Protein AF-S9UIR2-F1 (afdb_monomer)

Secondary structure (DSSP, 8-state):
-----TT-TT--SSB----S-HHHHHHHTTTSS-S----SS--SHHHHHHHHHHHHHHHHHHTT-TT-PPEEEEEEHHHHTGGGTTPPPPPPPTT---GGGTEEEEEEE-HHHHHHHSS--SHHHHHS----TT-----TT---SS---HHHHHHHTT-EEEEEB-STT--HHHHHHHHHHHHTTTS-EEEEE--HHHHHHHHHHHHHTTS-PPS-----S----TT-TTEEEEETTTTTT-HHHHHHHHHHHHHHHHHHTT--

Organism: NCBI:txid28005

Structure (mmCIF, N/CA/C/O backbone):
data_AF-S9UIR2-F1
#
_entry.id   AF-S9UIR2-F1
#
loop_
_atom_site.group_PDB
_atom_site.id
_atom_site.type_symbol
_atom_site.label_atom_id
_atom_site.label_alt_id
_atom_site.label_comp_id
_atom_site.label_asym_id
_atom_site.label_entity_id
_atom_site.label_seq_id
_atom_site.pdbx_PDB_ins_code
_atom_site.Cartn_x
_atom_site.Cartn_y
_atom_site.Cartn_z
_atom_site.occupancy
_atom_site.B_iso_or_equiv
_atom_site.auth_seq_id
_atom_site.auth_comp_id
_atom_site.auth_asym_id
_atom_site.auth_atom_id
_atom_site.pdbx_PDB_model_num
ATOM 1 N N . MET A 1 1 ? -6.620 -12.751 -16.486 1.00 65.06 1 MET A N 1
ATOM 2 C CA . MET A 1 1 ? -5.635 -11.655 -16.322 1.00 65.06 1 MET A CA 1
ATOM 3 C C . MET A 1 1 ? -4.310 -12.121 -16.911 1.00 65.06 1 MET A C 1
ATOM 5 O O . MET A 1 1 ? -4.017 -13.299 -16.768 1.00 65.06 1 MET A O 1
ATOM 9 N N . ARG A 1 2 ? -3.545 -11.268 -17.609 1.00 85.44 2 ARG A N 1
ATOM 10 C CA . ARG A 1 2 ? -2.237 -11.649 -18.179 1.00 85.44 2 ARG A CA 1
ATOM 11 C C . ARG A 1 2 ? -1.160 -10.680 -17.697 1.00 85.44 2 ARG A C 1
ATOM 13 O O . ARG A 1 2 ? -1.215 -9.499 -18.040 1.00 85.44 2 ARG A O 1
ATOM 20 N N . PHE A 1 3 ? -0.221 -11.202 -16.912 1.00 88.62 3 PHE A N 1
ATOM 21 C CA . PHE A 1 3 ? 0.985 -10.494 -16.485 1.00 88.62 3 PHE A CA 1
ATOM 22 C C . PHE A 1 3 ? 1.984 -10.403 -17.638 1.00 88.62 3 PHE A C 1
ATOM 24 O O . PHE A 1 3 ? 2.027 -11.305 -18.482 1.00 88.62 3 PHE A O 1
ATOM 31 N N . HIS A 1 4 ? 2.777 -9.330 -17.662 1.00 85.44 4 HIS A N 1
ATOM 32 C CA . HIS A 1 4 ? 3.888 -9.230 -18.605 1.00 85.44 4 HIS A CA 1
ATOM 33 C C . HIS A 1 4 ? 4.940 -10.306 -18.307 1.00 85.44 4 HIS A C 1
ATOM 35 O O . HIS A 1 4 ? 5.146 -10.677 -17.150 1.00 85.44 4 HIS A O 1
ATOM 41 N N . GLN A 1 5 ? 5.583 -10.795 -19.358 1.00 83.31 5 GLN A N 1
ATOM 42 C CA . GLN A 1 5 ? 6.643 -11.798 -19.332 1.00 83.31 5 GLN A CA 1
ATOM 43 C C . GLN A 1 5 ? 7.993 -11.165 -19.690 1.00 83.31 5 GLN A C 1
ATOM 45 O O . GLN A 1 5 ? 8.012 -10.116 -20.341 1.00 83.31 5 GLN A O 1
ATOM 50 N N . PRO A 1 6 ? 9.126 -11.783 -19.310 1.00 81.12 6 PRO A N 1
ATOM 51 C CA . PRO A 1 6 ? 10.435 -11.334 -19.766 1.00 81.12 6 PRO A CA 1
ATOM 52 C C . PRO A 1 6 ? 10.476 -11.202 -21.296 1.00 81.12 6 PRO A C 1
ATOM 54 O O . PRO A 1 6 ? 10.173 -12.155 -22.015 1.00 81.12 6 PRO A O 1
ATOM 57 N N . GLY A 1 7 ? 10.841 -10.015 -21.786 1.00 74.38 7 GLY A N 1
ATOM 58 C CA . GLY A 1 7 ? 10.839 -9.676 -23.215 1.00 74.38 7 GLY A CA 1
ATOM 59 C C . GLY A 1 7 ? 9.634 -8.851 -23.681 1.00 74.38 7 GLY A C 1
ATOM 60 O O . GLY A 1 7 ? 9.695 -8.285 -24.771 1.00 74.38 7 GLY A O 1
ATOM 61 N N . ASP A 1 8 ? 8.580 -8.718 -22.869 1.00 75.69 8 ASP A N 1
ATOM 62 C CA . ASP A 1 8 ? 7.503 -7.765 -23.152 1.00 75.69 8 ASP A CA 1
ATOM 63 C C . ASP A 1 8 ? 8.019 -6.316 -22.990 1.00 75.69 8 ASP A C 1
ATOM 65 O O . ASP A 1 8 ? 8.722 -6.038 -22.017 1.00 75.69 8 ASP A O 1
ATOM 69 N N . PRO A 1 9 ? 7.629 -5.355 -23.855 1.00 75.69 9 PRO A N 1
ATOM 70 C CA . PRO A 1 9 ? 8.097 -3.962 -23.768 1.00 75.69 9 PRO A CA 1
ATOM 71 C C . PRO A 1 9 ? 7.782 -3.250 -22.445 1.00 75.69 9 PRO A C 1
ATOM 73 O O . PRO A 1 9 ? 8.470 -2.313 -22.070 1.00 75.69 9 PRO A O 1
ATOM 76 N N . ALA A 1 10 ? 6.734 -3.692 -21.746 1.00 76.81 10 ALA A N 1
ATOM 77 C CA . ALA A 1 10 ? 6.298 -3.151 -20.458 1.00 76.81 10 ALA A CA 1
ATOM 78 C C . ALA A 1 10 ? 6.669 -4.065 -19.271 1.00 76.81 10 ALA A C 1
ATOM 80 O O . ALA A 1 10 ? 6.066 -3.972 -18.191 1.00 76.81 10 ALA A O 1
ATOM 81 N N . PHE A 1 11 ? 7.581 -5.020 -19.484 1.00 80.50 11 PHE A N 1
ATOM 82 C CA . PHE A 1 11 ? 8.158 -5.823 -18.415 1.00 80.50 11 PHE A CA 1
ATOM 83 C C . PHE A 1 11 ? 9.114 -4.960 -17.598 1.00 80.50 11 PHE A C 1
ATOM 85 O O . PHE A 1 11 ? 10.110 -4.484 -18.122 1.00 80.50 11 PHE A O 1
ATOM 92 N N . SER A 1 12 ? 8.841 -4.835 -16.304 1.00 80.00 12 SER A N 1
ATOM 93 C CA . SER A 1 12 ? 9.687 -4.095 -15.375 1.00 80.00 12 SER A CA 1
ATOM 94 C C . SER A 1 12 ? 9.848 -4.909 -14.107 1.00 80.00 12 SER A C 1
ATOM 96 O O . SER A 1 12 ? 8.874 -5.493 -13.645 1.00 80.00 12 SER A O 1
ATOM 98 N N . VAL A 1 13 ? 11.047 -4.973 -13.537 1.00 81.44 13 VAL A N 1
ATOM 99 C CA . VAL A 1 13 ? 11.309 -5.710 -12.282 1.00 81.44 13 VAL A CA 1
ATOM 100 C C . VAL A 1 13 ? 11.015 -4.875 -11.032 1.00 81.44 13 VAL A C 1
ATOM 102 O O . VAL A 1 13 ? 11.092 -5.376 -9.914 1.00 81.44 13 VAL A O 1
ATOM 105 N N . VAL A 1 14 ? 10.628 -3.613 -11.225 1.00 80.12 14 VAL A N 1
ATOM 106 C CA . VAL A 1 14 ? 10.167 -2.685 -10.191 1.00 80.12 14 VAL A CA 1
ATOM 107 C C . VAL A 1 14 ? 8.919 -1.944 -10.676 1.00 80.12 14 VAL A C 1
ATOM 109 O O . VAL A 1 14 ? 8.657 -1.847 -11.873 1.00 80.12 14 VAL A O 1
ATOM 112 N N . ALA A 1 15 ? 8.131 -1.411 -9.750 1.00 81.44 15 ALA A N 1
ATOM 113 C CA . ALA A 1 15 ? 7.043 -0.503 -10.064 1.00 81.44 15 ALA A CA 1
ATOM 114 C C . ALA A 1 15 ? 7.588 0.912 -10.263 1.00 81.44 15 ALA A C 1
ATOM 116 O O . ALA A 1 15 ? 8.373 1.428 -9.464 1.00 81.44 15 ALA A O 1
ATOM 117 N N . GLY A 1 16 ? 7.103 1.561 -11.312 1.00 75.81 16 GLY A N 1
ATOM 118 C CA . GLY A 1 16 ? 7.405 2.943 -11.622 1.00 75.81 16 GLY A CA 1
ATOM 119 C C . GLY A 1 16 ? 6.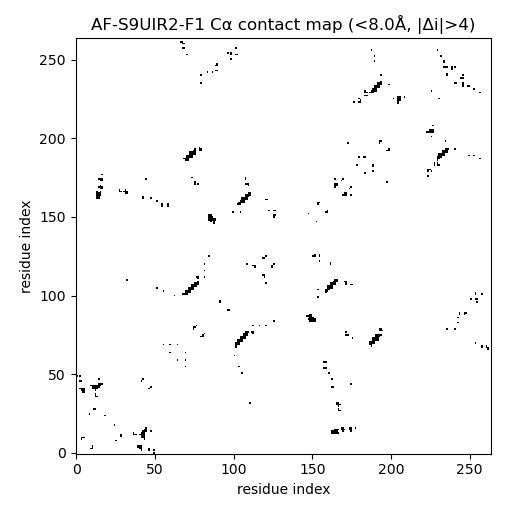176 3.672 -12.143 1.00 75.81 16 GLY A C 1
ATOM 120 O O . GLY A 1 16 ? 5.227 3.041 -12.617 1.00 75.81 16 GLY A O 1
ATOM 121 N N . ALA A 1 17 ? 6.186 5.001 -12.041 1.00 60.41 17 ALA A N 1
ATOM 122 C CA . ALA A 1 17 ? 5.190 5.824 -12.713 1.00 60.41 17 ALA A CA 1
ATOM 123 C C . ALA A 1 17 ? 5.348 5.683 -14.232 1.00 60.41 17 ALA A C 1
ATOM 125 O O . ALA A 1 17 ? 6.473 5.619 -14.736 1.00 60.41 17 ALA A O 1
ATOM 126 N N . VAL A 1 18 ? 4.219 5.621 -14.941 1.00 58.16 18 VAL A N 1
ATOM 127 C CA . VAL A 1 18 ? 4.199 5.617 -16.406 1.00 58.16 18 VAL A CA 1
ATOM 128 C C . VAL A 1 18 ? 4.730 6.971 -16.866 1.00 58.16 18 VAL A C 1
ATOM 130 O O . VAL A 1 18 ? 4.118 8.001 -16.596 1.00 58.16 18 VAL A O 1
ATOM 133 N N . VAL A 1 19 ? 5.900 6.979 -17.501 1.00 52.06 19 VAL A N 1
ATOM 134 C CA . VAL A 1 19 ? 6.427 8.162 -18.183 1.00 52.06 19 VAL A CA 1
ATOM 135 C C . VAL A 1 19 ? 6.134 7.970 -19.665 1.00 52.06 19 VAL A C 1
ATOM 137 O O . VAL A 1 19 ? 6.570 6.974 -20.243 1.00 52.06 19 VAL A O 1
ATOM 140 N N . ASP A 1 20 ? 5.417 8.914 -20.275 1.00 47.31 20 ASP A N 1
ATOM 141 C CA . ASP A 1 20 ? 4.958 8.870 -21.678 1.00 47.31 20 ASP A CA 1
ATOM 142 C C . ASP A 1 20 ? 6.093 8.855 -22.732 1.00 47.31 20 ASP A C 1
ATOM 144 O O . ASP A 1 20 ? 5.831 8.907 -23.930 1.00 47.31 20 ASP A O 1
ATOM 148 N N . ASN A 1 21 ? 7.362 8.764 -22.320 1.00 48.75 21 ASN A N 1
ATOM 149 C CA . ASN A 1 21 ? 8.513 8.705 -23.219 1.00 48.75 21 ASN A CA 1
ATOM 150 C C . ASN A 1 21 ? 9.061 7.275 -23.331 1.00 48.75 21 ASN A C 1
ATOM 152 O O . ASN A 1 21 ? 9.905 6.845 -22.541 1.00 48.75 21 ASN A O 1
ATOM 156 N N . GLU A 1 22 ? 8.623 6.563 -24.371 1.00 49.31 22 GLU A N 1
ATOM 157 C CA . GLU A 1 22 ? 9.033 5.188 -24.694 1.00 49.31 22 GLU A CA 1
ATOM 158 C C . GLU A 1 22 ? 10.563 5.009 -24.825 1.00 49.31 22 GLU A C 1
ATOM 160 O O . GLU A 1 22 ? 11.097 3.970 -24.439 1.00 49.31 22 GLU A O 1
ATOM 165 N N . GLU A 1 23 ? 11.300 6.030 -25.284 1.00 43.16 23 GLU A N 1
ATOM 166 C CA . GLU A 1 23 ? 12.758 5.953 -25.492 1.00 43.16 23 GLU A CA 1
ATOM 167 C C . GLU A 1 23 ? 13.591 6.047 -24.198 1.00 43.16 23 GLU A C 1
ATOM 169 O O . GLU A 1 23 ? 14.687 5.488 -24.126 1.00 43.16 23 GLU A O 1
ATOM 174 N N . GLN A 1 24 ? 13.080 6.698 -23.145 1.00 45.88 24 GLN A N 1
ATOM 175 C CA . GLN A 1 24 ? 13.748 6.754 -21.833 1.00 45.88 24 GLN A CA 1
ATOM 176 C C . GLN A 1 24 ? 13.429 5.531 -20.959 1.00 45.88 24 GLN A C 1
ATOM 178 O O . GLN A 1 24 ? 14.246 5.148 -20.116 1.00 45.88 24 GLN A O 1
ATOM 183 N N . ASN A 1 25 ? 12.293 4.871 -21.211 1.00 45.44 25 ASN A N 1
ATOM 184 C CA . ASN A 1 25 ? 11.861 3.670 -20.494 1.00 45.44 25 ASN A CA 1
ATOM 185 C C . ASN A 1 25 ? 12.798 2.470 -20.752 1.00 45.44 25 ASN A C 1
ATOM 187 O O . ASN A 1 25 ? 13.178 1.771 -19.815 1.00 45.44 25 ASN A O 1
ATOM 191 N N . ALA A 1 26 ? 13.277 2.280 -21.988 1.00 41.00 26 ALA A N 1
ATOM 192 C CA . ALA A 1 26 ? 14.065 1.098 -22.366 1.00 41.00 26 ALA A CA 1
ATOM 193 C C . ALA A 1 26 ? 15.511 1.068 -21.816 1.00 41.00 26 ALA A C 1
ATOM 195 O O . ALA A 1 26 ? 16.064 -0.010 -21.583 1.00 41.00 26 ALA A O 1
ATOM 196 N N . MET A 1 27 ? 16.147 2.228 -21.603 1.00 38.50 27 MET A N 1
ATOM 197 C CA . MET A 1 27 ? 17.515 2.301 -21.057 1.00 38.50 27 MET A CA 1
ATOM 198 C C . MET A 1 27 ? 17.558 2.440 -19.529 1.00 38.50 27 MET A C 1
ATOM 200 O O . MET A 1 27 ? 18.565 2.079 -18.918 1.00 38.50 27 MET A O 1
ATOM 204 N N . SER A 1 28 ? 16.488 2.933 -18.896 1.00 43.03 28 SER A N 1
ATOM 205 C CA . SER A 1 28 ? 16.484 3.222 -17.459 1.00 43.03 28 SER A CA 1
ATOM 206 C C . SER A 1 28 ? 16.156 2.012 -16.578 1.00 43.03 28 SER A C 1
ATOM 208 O O . SER A 1 28 ? 16.640 1.954 -15.448 1.00 43.03 28 SER A O 1
ATOM 210 N N . GLU A 1 29 ? 15.368 1.045 -17.052 1.00 45.38 29 GLU A N 1
ATOM 211 C CA . GLU A 1 29 ? 14.946 -0.104 -16.228 1.00 45.38 29 GLU A CA 1
ATOM 212 C C . GLU A 1 29 ? 16.072 -1.119 -15.986 1.00 45.38 29 GLU A C 1
ATOM 214 O O . GLU A 1 29 ? 16.106 -1.776 -14.949 1.00 45.38 29 GLU A O 1
ATOM 219 N N . ARG A 1 30 ? 17.056 -1.194 -16.894 1.00 41.84 30 ARG A N 1
ATOM 220 C CA . ARG A 1 30 ? 18.272 -2.010 -16.711 1.00 41.84 30 ARG A CA 1
ATOM 221 C C . ARG A 1 30 ? 19.314 -1.379 -15.785 1.00 41.84 30 ARG A C 1
ATOM 223 O O . ARG A 1 30 ? 20.185 -2.093 -15.301 1.00 41.84 30 ARG A O 1
ATOM 230 N N . LEU A 1 31 ? 19.263 -0.062 -15.575 1.00 40.41 31 LEU A N 1
ATOM 231 C CA . LEU A 1 31 ? 20.316 0.705 -14.891 1.00 40.41 31 LEU A CA 1
ATOM 232 C C . LEU A 1 31 ? 19.871 1.339 -13.567 1.00 40.41 31 LEU A C 1
ATOM 234 O O . LEU A 1 31 ? 20.704 1.867 -12.830 1.00 40.41 31 LEU A O 1
ATOM 238 N N . ALA A 1 32 ? 18.590 1.265 -13.209 1.00 43.97 32 ALA A N 1
ATOM 239 C CA . ALA A 1 32 ? 18.100 1.813 -11.955 1.00 43.97 32 ALA A CA 1
ATOM 240 C C . ALA A 1 32 ? 18.260 0.850 -10.765 1.00 43.97 32 ALA A C 1
ATOM 242 O O . ALA A 1 32 ? 17.311 0.241 -10.283 1.00 43.97 32 ALA A O 1
ATOM 243 N N . ASN A 1 33 ? 19.480 0.861 -10.228 1.00 37.84 33 ASN A N 1
ATOM 244 C CA . ASN A 1 33 ? 19.846 0.536 -8.847 1.00 37.84 33 ASN A CA 1
ATOM 245 C C . ASN A 1 33 ? 19.862 -0.949 -8.441 1.00 37.84 33 ASN A C 1
ATOM 247 O O . ASN A 1 33 ? 19.032 -1.412 -7.662 1.00 37.84 33 ASN A O 1
ATOM 251 N N . GLY A 1 34 ? 20.959 -1.602 -8.840 1.00 40.53 34 GLY A N 1
ATOM 252 C CA . GLY A 1 34 ? 21.720 -2.526 -7.994 1.00 40.53 34 GLY A CA 1
ATOM 253 C C . GLY A 1 34 ? 21.254 -3.975 -8.016 1.00 40.53 34 GLY A C 1
ATOM 254 O O . GLY A 1 34 ? 20.395 -4.332 -7.225 1.00 40.53 34 GLY A O 1
ATOM 255 N N . ASP A 1 35 ? 21.857 -4.779 -8.898 1.00 40.72 35 ASP A N 1
ATOM 256 C CA . ASP A 1 35 ? 22.225 -6.209 -8.804 1.00 40.72 35 ASP A CA 1
ATOM 257 C C . ASP A 1 35 ? 21.305 -7.243 -8.102 1.00 40.72 35 ASP A C 1
ATOM 259 O O . ASP A 1 35 ? 21.707 -8.392 -7.937 1.00 40.72 35 ASP A O 1
ATOM 263 N N . GLY A 1 36 ? 20.073 -6.911 -7.708 1.00 47.50 36 GLY A N 1
ATOM 264 C CA . GLY A 1 36 ? 19.255 -7.751 -6.823 1.00 47.50 36 GLY A CA 1
ATOM 265 C C . GLY A 1 36 ? 17.848 -8.083 -7.320 1.00 47.50 36 GLY A C 1
ATOM 266 O O . GLY A 1 36 ? 17.246 -9.026 -6.815 1.00 47.50 36 GLY A O 1
ATOM 267 N N . TRP A 1 37 ? 17.325 -7.371 -8.321 1.00 58.03 37 TRP A N 1
ATOM 268 C CA . TRP A 1 37 ? 15.989 -7.606 -8.888 1.00 58.03 37 TRP A CA 1
ATOM 269 C C . TRP A 1 37 ? 16.025 -8.608 -10.052 1.00 58.03 37 TRP A C 1
ATOM 271 O O . TRP A 1 37 ? 15.521 -8.338 -11.136 1.00 58.03 37 TRP A O 1
ATOM 281 N N . LEU A 1 38 ? 16.660 -9.767 -9.868 1.00 54.09 38 LEU A N 1
ATOM 282 C CA . LEU A 1 38 ? 16.619 -10.858 -10.853 1.00 54.09 38 LEU A CA 1
ATOM 283 C C . LEU A 1 38 ? 15.412 -11.763 -10.577 1.00 54.09 38 LEU A C 1
ATOM 285 O O . LEU A 1 38 ? 15.561 -12.953 -10.309 1.00 54.09 38 LEU A O 1
ATOM 289 N N . THR A 1 39 ? 14.208 -11.190 -10.591 1.00 66.31 39 THR A N 1
ATOM 290 C CA . THR A 1 39 ? 12.972 -11.980 -10.565 1.00 66.31 39 THR A CA 1
ATOM 291 C C . THR A 1 39 ? 12.522 -12.262 -11.998 1.00 66.31 39 THR A C 1
ATOM 293 O O . THR A 1 39 ? 12.775 -11.491 -12.924 1.00 66.31 39 THR A O 1
ATOM 296 N N . THR A 1 40 ? 11.845 -13.390 -12.204 1.00 77.56 40 THR A N 1
ATOM 297 C CA . THR A 1 40 ? 11.175 -13.703 -13.479 1.00 77.56 40 THR A CA 1
ATOM 298 C C . THR A 1 40 ? 9.838 -12.977 -13.631 1.00 77.56 40 THR A C 1
ATOM 300 O O . THR A 1 40 ? 9.180 -13.091 -14.664 1.00 77.56 40 THR A O 1
ATOM 303 N N . ASP A 1 41 ? 9.436 -12.237 -12.600 1.00 86.06 41 ASP A N 1
ATOM 304 C CA . ASP A 1 41 ? 8.113 -11.662 -12.452 1.00 86.06 41 ASP A CA 1
ATOM 305 C C . ASP A 1 41 ? 8.138 -10.168 -12.772 1.00 86.06 41 ASP A C 1
ATOM 307 O O . ASP A 1 41 ? 8.957 -9.412 -12.257 1.00 86.06 41 ASP A O 1
ATOM 311 N N . CYS A 1 42 ? 7.186 -9.715 -13.587 1.00 85.81 42 CYS A N 1
ATOM 312 C CA . CYS A 1 42 ? 7.006 -8.287 -13.831 1.00 85.81 42 CYS A CA 1
ATOM 313 C C . CYS A 1 42 ? 6.351 -7.611 -12.621 1.00 85.81 42 CYS A C 1
ATOM 315 O O . CYS A 1 42 ? 5.273 -8.034 -12.207 1.00 85.81 42 CYS A O 1
ATOM 317 N N . HIS A 1 43 ? 6.937 -6.530 -12.124 1.00 86.56 43 HIS A N 1
ATOM 318 C CA . HIS A 1 43 ? 6.459 -5.649 -11.060 1.00 86.56 43 HIS A CA 1
ATOM 319 C C . HIS A 1 43 ? 6.060 -4.252 -11.554 1.00 86.56 43 HIS A C 1
ATOM 321 O O . HIS A 1 43 ? 5.892 -3.343 -10.746 1.00 86.56 43 HIS A O 1
ATOM 327 N N . CYS A 1 44 ? 5.848 -4.052 -12.860 1.00 85.69 44 CYS A N 1
ATOM 328 C CA . CYS A 1 44 ? 5.267 -2.792 -13.324 1.00 85.69 44 CYS A CA 1
ATOM 329 C C . CYS A 1 44 ? 3.905 -2.541 -12.649 1.00 85.69 44 CYS A C 1
ATOM 331 O O . CYS A 1 44 ? 3.185 -3.484 -12.295 1.00 85.69 44 CYS A O 1
ATOM 333 N N . LEU A 1 45 ? 3.508 -1.272 -12.516 1.00 86.12 45 LEU A N 1
ATOM 334 C CA . LEU A 1 45 ? 2.316 -0.884 -11.754 1.00 86.12 45 LEU A CA 1
ATOM 335 C C . LEU A 1 45 ? 1.037 -1.611 -12.208 1.00 86.12 45 LEU A C 1
ATOM 337 O O . LEU A 1 45 ? 0.200 -1.980 -11.383 1.00 86.12 45 LEU A O 1
ATOM 341 N N . ARG A 1 46 ? 0.899 -1.885 -13.512 1.00 88.31 46 ARG A N 1
ATOM 342 C CA . ARG A 1 46 ? -0.213 -2.683 -14.051 1.00 88.31 46 ARG A CA 1
ATOM 343 C C . ARG A 1 46 ? -0.229 -4.099 -13.470 1.00 88.31 46 ARG A C 1
ATOM 345 O O . ARG A 1 46 ? -1.284 -4.572 -13.057 1.00 88.31 46 ARG A O 1
ATOM 352 N N . CYS A 1 47 ? 0.913 -4.785 -13.457 1.00 90.19 47 CYS A N 1
ATOM 353 C CA . CYS A 1 47 ? 1.007 -6.154 -12.949 1.00 90.19 47 CYS A CA 1
ATOM 354 C C . CYS A 1 47 ? 0.781 -6.205 -11.435 1.00 90.19 47 CYS A C 1
ATOM 356 O O . CYS A 1 47 ? 0.030 -7.059 -10.969 1.00 90.19 47 CYS A O 1
ATOM 358 N N . GLU A 1 48 ? 1.338 -5.257 -10.683 1.00 92.69 48 GLU A N 1
ATOM 359 C CA . GLU A 1 48 ? 1.119 -5.153 -9.234 1.00 92.69 48 GLU A CA 1
ATOM 360 C C . GLU A 1 48 ? -0.356 -4.882 -8.911 1.00 92.69 48 GLU A C 1
ATOM 362 O O . GLU A 1 48 ? -0.946 -5.567 -8.079 1.00 92.69 48 GLU A O 1
ATOM 367 N N . SER A 1 49 ? -1.003 -3.982 -9.656 1.00 92.81 49 SER A N 1
ATOM 368 C CA . SER A 1 49 ? -2.439 -3.711 -9.512 1.00 92.81 49 SER A CA 1
ATOM 369 C C . SER A 1 49 ? -3.289 -4.964 -9.738 1.00 92.81 49 SER A C 1
ATOM 371 O O . SER A 1 49 ? -4.213 -5.226 -8.971 1.00 92.81 49 SER A O 1
ATOM 373 N N . LEU A 1 50 ? -2.967 -5.780 -10.751 1.00 92.88 50 LEU A N 1
ATOM 374 C CA . LEU A 1 50 ? -3.655 -7.055 -10.989 1.00 92.88 50 LEU A CA 1
ATOM 375 C C . LEU A 1 50 ? -3.444 -8.048 -9.835 1.00 92.88 50 LEU A C 1
ATOM 377 O O . LEU A 1 50 ? -4.407 -8.688 -9.419 1.00 92.88 50 LEU A O 1
ATOM 381 N N . ARG A 1 51 ? -2.223 -8.150 -9.285 1.00 94.44 51 ARG A N 1
ATOM 382 C CA . ARG A 1 51 ? -1.945 -8.997 -8.108 1.00 94.44 51 ARG A CA 1
ATOM 383 C C . ARG A 1 51 ? -2.743 -8.545 -6.888 1.00 94.44 51 ARG A C 1
ATOM 385 O O . ARG A 1 51 ? -3.284 -9.379 -6.169 1.00 94.44 51 ARG A O 1
ATOM 392 N N . VAL A 1 52 ? -2.831 -7.238 -6.648 1.00 94.81 52 VAL A N 1
ATOM 393 C CA . VAL A 1 52 ? -3.597 -6.685 -5.522 1.00 94.81 52 VAL A CA 1
ATOM 394 C C . VAL A 1 52 ? -5.084 -6.930 -5.693 1.00 94.81 52 VAL A C 1
ATOM 396 O O . VAL A 1 52 ? -5.722 -7.370 -4.745 1.00 94.81 52 VAL A O 1
ATOM 399 N N . LEU A 1 53 ? -5.638 -6.704 -6.884 1.00 92.88 53 LEU A N 1
ATOM 400 C CA . LEU A 1 53 ? -7.052 -6.969 -7.153 1.00 92.88 53 LEU A CA 1
ATOM 401 C C . LEU A 1 53 ? -7.407 -8.447 -6.938 1.00 92.88 53 LEU A C 1
ATOM 403 O O . LEU A 1 53 ? -8.412 -8.738 -6.294 1.00 92.88 53 LEU A O 1
ATOM 407 N N . ASP A 1 54 ? -6.566 -9.370 -7.407 1.00 93.00 54 ASP A N 1
ATOM 408 C CA . ASP A 1 54 ? -6.743 -10.813 -7.192 1.00 93.00 54 ASP A CA 1
ATOM 409 C C . ASP A 1 54 ? -6.699 -11.187 -5.697 1.00 93.00 54 ASP A C 1
ATOM 411 O O . ASP A 1 54 ? -7.579 -11.887 -5.179 1.00 93.00 54 ASP A O 1
ATOM 415 N N . LYS A 1 55 ? -5.730 -10.633 -4.957 1.00 92.62 55 LYS A N 1
ATOM 416 C CA . LYS A 1 55 ? -5.629 -10.816 -3.502 1.00 92.62 55 LYS A CA 1
ATOM 417 C C . LYS A 1 55 ? -6.813 -10.208 -2.748 1.00 92.62 55 LYS A C 1
ATOM 419 O O . LYS A 1 55 ? -7.313 -10.834 -1.818 1.00 92.62 55 LYS A O 1
ATOM 424 N N . LEU A 1 56 ? -7.289 -9.027 -3.144 1.00 90.12 56 LEU A N 1
ATOM 425 C CA . LEU A 1 56 ? -8.455 -8.371 -2.547 1.00 90.12 56 LEU A CA 1
ATOM 426 C C . LEU A 1 56 ? -9.727 -9.195 -2.755 1.00 90.12 56 LEU A C 1
ATOM 428 O O . LEU A 1 56 ? -10.484 -9.386 -1.806 1.00 90.12 56 LEU A O 1
ATOM 432 N N . GLN A 1 57 ? -9.944 -9.721 -3.963 1.00 88.38 57 GLN A N 1
ATOM 433 C CA . GLN A 1 57 ? -11.079 -10.599 -4.262 1.00 88.38 57 GLN A CA 1
ATOM 434 C C . GLN A 1 57 ? -11.024 -11.884 -3.431 1.00 88.38 57 GLN A C 1
ATOM 436 O O . GLN A 1 57 ? -12.016 -12.270 -2.809 1.00 88.38 57 GLN A O 1
ATOM 441 N N . SER A 1 58 ? -9.845 -12.507 -3.356 1.00 88.31 58 SER A N 1
ATOM 442 C CA . SER A 1 58 ? -9.612 -13.691 -2.525 1.00 88.31 58 SER A CA 1
ATOM 443 C C . SER A 1 58 ? -9.888 -13.405 -1.047 1.00 88.31 58 SER A C 1
ATOM 445 O O . SER A 1 58 ? -10.599 -14.160 -0.384 1.00 88.31 58 SER A O 1
ATOM 447 N N . PHE A 1 59 ? -9.393 -12.275 -0.538 1.00 86.12 59 PHE A N 1
ATOM 448 C CA . PHE A 1 59 ? -9.605 -11.837 0.837 1.00 86.12 59 PHE A CA 1
ATOM 449 C C . PHE A 1 59 ? -11.093 -11.604 1.146 1.00 86.12 59 PHE A C 1
ATOM 451 O O . PHE A 1 59 ? -11.616 -12.131 2.129 1.00 86.12 59 PHE A O 1
ATOM 458 N N . GLN A 1 60 ? -11.807 -10.882 0.277 1.00 85.31 60 GLN A N 1
ATOM 459 C CA . GLN A 1 60 ? -13.248 -10.638 0.414 1.00 85.31 60 GLN A CA 1
ATOM 460 C C . GLN A 1 60 ? -14.055 -11.940 0.459 1.00 85.31 60 GLN A C 1
ATOM 462 O O . GLN A 1 60 ? -14.982 -12.066 1.265 1.00 85.31 60 GLN A O 1
ATOM 467 N N . HIS A 1 61 ? -13.686 -12.910 -0.381 1.00 81.50 61 HIS A N 1
ATOM 468 C CA . HIS A 1 61 ? -14.337 -14.213 -0.438 1.00 81.50 61 HIS A CA 1
ATOM 469 C C . HIS A 1 61 ? -14.103 -15.032 0.841 1.00 81.50 61 HIS A C 1
ATOM 471 O O . HIS A 1 61 ? -15.062 -15.506 1.454 1.00 81.50 61 HIS A O 1
ATOM 477 N N . VAL A 1 62 ? -12.844 -15.161 1.277 1.00 77.50 62 VAL A N 1
ATOM 478 C CA . VAL A 1 62 ? -12.455 -15.962 2.452 1.00 77.50 62 VAL A CA 1
ATOM 479 C C . VAL A 1 62 ? -13.055 -15.401 3.736 1.00 77.50 62 VAL A C 1
ATOM 481 O O . VAL A 1 62 ? -13.612 -16.148 4.541 1.00 77.50 62 VAL A O 1
ATOM 484 N N . HIS A 1 63 ? -12.994 -14.083 3.920 1.00 71.94 63 HIS A N 1
ATOM 485 C CA . HIS A 1 63 ? -13.453 -13.448 5.152 1.00 71.94 63 HIS A CA 1
ATOM 486 C C . HIS A 1 63 ? -14.958 -13.189 5.175 1.00 71.94 63 HIS A C 1
ATOM 488 O O . HIS A 1 63 ? -15.448 -12.617 6.150 1.00 71.94 63 HIS A O 1
ATOM 494 N N . ARG A 1 64 ? -15.691 -13.626 4.132 1.00 65.94 64 ARG A N 1
ATOM 495 C CA . ARG A 1 64 ? -17.143 -13.454 3.987 1.00 65.94 64 ARG A CA 1
ATOM 496 C C . ARG A 1 64 ? -17.565 -12.075 4.455 1.00 65.94 64 ARG A C 1
ATOM 498 O O . ARG A 1 64 ? -18.455 -11.945 5.298 1.00 65.94 64 ARG A O 1
ATOM 505 N N . VAL A 1 65 ? -16.877 -11.052 3.951 1.00 62.38 65 VAL A N 1
ATOM 506 C CA . VAL A 1 65 ? -17.146 -9.660 4.305 1.00 62.38 65 VAL A CA 1
ATOM 507 C C . VAL A 1 65 ? -18.466 -9.262 3.626 1.00 62.38 65 VAL A C 1
ATOM 509 O O . VAL A 1 65 ? -18.518 -8.479 2.686 1.00 62.38 65 VAL A O 1
ATOM 512 N N . HIS A 1 66 ? -19.563 -9.886 4.053 1.00 46.22 66 HIS A N 1
ATOM 513 C CA . HIS A 1 66 ? -20.909 -9.690 3.552 1.00 46.22 66 HIS A CA 1
ATOM 514 C C . HIS A 1 66 ? -21.426 -8.387 4.157 1.00 46.22 66 HIS A C 1
ATOM 516 O O . HIS A 1 66 ? -21.709 -8.308 5.350 1.00 46.22 66 HIS A O 1
ATOM 522 N N . GLY A 1 67 ? -21.482 -7.340 3.334 1.00 51.12 67 GLY A N 1
ATOM 523 C CA . GLY A 1 67 ? -21.935 -6.008 3.745 1.00 51.12 67 GLY A CA 1
ATOM 524 C C . GLY A 1 67 ? -20.876 -5.137 4.435 1.00 51.12 67 GLY A C 1
ATOM 525 O O . GLY A 1 67 ? -21.206 -4.049 4.896 1.00 51.12 67 GLY A O 1
ATOM 526 N N . GLY A 1 68 ? -19.612 -5.574 4.510 1.00 58.97 68 GLY A N 1
ATOM 527 C CA . GLY A 1 68 ? -18.492 -4.748 4.978 1.00 58.97 68 GLY A CA 1
ATOM 528 C C . GLY A 1 68 ? -17.555 -4.371 3.828 1.00 58.97 68 GLY A C 1
ATOM 529 O O . GLY A 1 68 ? -17.313 -5.171 2.929 1.00 58.97 68 GLY A O 1
ATOM 530 N N . LYS A 1 69 ? -17.017 -3.150 3.840 1.00 76.44 69 LYS A N 1
ATOM 531 C CA . LYS A 1 69 ? -16.025 -2.714 2.848 1.00 76.44 69 LYS A CA 1
ATOM 532 C C . LYS A 1 69 ? -14.623 -3.133 3.299 1.00 76.44 69 LYS A C 1
ATOM 534 O O . LYS A 1 69 ? -14.288 -2.973 4.472 1.00 76.44 69 LYS A O 1
ATOM 539 N N . VAL A 1 70 ? -13.822 -3.660 2.373 1.00 89.00 70 VAL A N 1
ATOM 540 C CA . VAL A 1 70 ? -12.377 -3.847 2.574 1.00 89.00 70 VAL A CA 1
ATOM 541 C C . VAL A 1 70 ? -11.687 -2.537 2.232 1.00 89.00 70 VAL A C 1
ATOM 543 O O . VAL A 1 70 ? -11.904 -1.994 1.152 1.00 89.00 70 VAL A O 1
ATOM 546 N N . ILE A 1 71 ? -10.889 -2.039 3.166 1.00 92.50 71 ILE A N 1
ATOM 547 C CA . ILE A 1 71 ? -10.113 -0.811 3.071 1.00 92.50 71 ILE A CA 1
ATOM 548 C C . ILE A 1 71 ? -8.695 -1.174 2.658 1.00 92.50 71 ILE A C 1
ATOM 550 O O . ILE A 1 71 ? -8.017 -1.960 3.323 1.00 92.50 71 ILE A O 1
ATOM 554 N N . LEU A 1 72 ? -8.255 -0.582 1.556 1.00 95.38 72 LEU A N 1
ATOM 555 C CA . LEU A 1 72 ? -6.908 -0.741 1.041 1.00 95.38 72 LEU A CA 1
ATOM 556 C C . LEU A 1 72 ? -6.001 0.311 1.692 1.00 95.38 72 LEU A C 1
ATOM 558 O O . LEU A 1 72 ? -6.123 1.512 1.455 1.00 95.38 72 LEU A O 1
ATOM 562 N N . VAL A 1 73 ? -5.102 -0.144 2.558 1.00 96.00 73 VAL A N 1
ATOM 563 C CA . VAL A 1 73 ? -4.138 0.702 3.261 1.00 96.00 73 VAL A CA 1
ATOM 564 C C . VAL A 1 73 ? -2.879 0.803 2.409 1.00 96.00 73 VAL A C 1
ATOM 566 O O . VAL A 1 73 ? -2.159 -0.181 2.263 1.00 96.00 73 VAL A O 1
ATOM 569 N N . LEU A 1 74 ? -2.609 1.978 1.850 1.00 95.94 74 LEU A N 1
ATOM 570 C CA . LEU A 1 74 ? -1.384 2.256 1.106 1.00 95.94 74 LEU A CA 1
ATOM 571 C C . LEU A 1 74 ? -0.303 2.669 2.099 1.00 95.94 74 LEU A C 1
ATOM 573 O O . LEU A 1 74 ? -0.466 3.656 2.815 1.00 95.94 74 LEU A O 1
ATOM 577 N N . LEU A 1 75 ? 0.780 1.907 2.170 1.00 94.00 75 LEU A N 1
ATOM 578 C CA . LEU A 1 75 ? 1.814 2.094 3.172 1.00 94.00 75 LEU A CA 1
ATOM 579 C C . LEU A 1 75 ? 3.149 2.438 2.525 1.00 94.00 75 LEU A C 1
ATOM 581 O O . LEU A 1 75 ? 3.753 1.611 1.844 1.00 94.00 75 LEU A O 1
ATOM 585 N N . ASP A 1 76 ? 3.630 3.638 2.817 1.00 90.56 76 ASP A N 1
ATOM 586 C CA . ASP A 1 76 ? 4.985 4.066 2.495 1.00 90.56 76 ASP A CA 1
ATOM 587 C C . ASP A 1 76 ? 5.971 3.439 3.493 1.00 90.56 76 ASP A C 1
ATOM 589 O O . ASP A 1 76 ? 6.120 3.862 4.650 1.00 90.56 76 ASP A O 1
ATOM 593 N N . LEU A 1 77 ? 6.602 2.353 3.051 1.00 87.56 77 LEU A N 1
ATOM 594 C CA . LEU A 1 77 ? 7.450 1.523 3.889 1.00 87.56 77 LEU A CA 1
ATOM 595 C C . LEU A 1 77 ? 8.810 2.177 4.160 1.00 87.56 77 LEU A C 1
ATOM 597 O O . LEU A 1 77 ? 9.364 1.976 5.243 1.00 87.56 77 LEU A O 1
ATOM 601 N N . ASP A 1 78 ? 9.306 2.992 3.229 1.00 80.00 78 ASP A N 1
ATOM 602 C CA . ASP A 1 78 ? 10.566 3.727 3.366 1.00 80.00 78 ASP A CA 1
ATOM 603 C C . ASP A 1 78 ? 10.477 4.745 4.513 1.00 80.00 78 ASP A C 1
ATOM 605 O O . ASP A 1 78 ? 11.439 4.943 5.259 1.00 80.00 78 ASP A O 1
ATOM 609 N N . ASN A 1 79 ? 9.299 5.348 4.716 1.00 79.50 79 ASN A N 1
ATOM 610 C CA . ASN A 1 79 ? 9.112 6.380 5.732 1.00 79.50 79 ASN A CA 1
ATOM 611 C C . ASN A 1 79 ? 8.572 5.900 7.081 1.00 79.50 79 ASN A C 1
ATOM 613 O O . ASN A 1 79 ? 8.724 6.642 8.059 1.00 79.50 79 ASN A O 1
ATOM 617 N N . PHE A 1 80 ? 7.962 4.715 7.170 1.00 76.44 80 PHE A N 1
ATOM 618 C CA . PHE A 1 80 ? 7.329 4.236 8.409 1.00 76.44 80 PHE A CA 1
ATOM 619 C C . PHE A 1 80 ? 7.606 2.757 8.759 1.00 76.44 80 PHE A C 1
ATOM 621 O O . PHE A 1 80 ? 7.388 2.342 9.898 1.00 76.44 80 PHE A O 1
ATOM 628 N N . GLY A 1 81 ? 8.099 1.949 7.817 1.00 63.09 81 GLY A N 1
ATOM 629 C CA . GLY A 1 81 ? 7.783 0.522 7.763 1.00 63.09 81 GLY A CA 1
ATOM 630 C C . GLY A 1 81 ? 8.608 -0.441 8.614 1.00 63.09 81 GLY A C 1
ATOM 631 O O . GLY A 1 81 ? 8.042 -1.196 9.403 1.00 63.09 81 GLY A O 1
ATOM 632 N N . PHE A 1 82 ? 9.930 -0.504 8.451 1.00 58.03 82 PHE A N 1
ATOM 633 C CA . PHE A 1 82 ? 10.591 -1.767 8.805 1.00 58.03 82 PHE A CA 1
ATOM 634 C C . PHE A 1 82 ? 10.792 -2.028 10.296 1.00 58.03 82 PHE A C 1
ATOM 636 O O . PHE A 1 82 ? 10.543 -3.131 10.787 1.00 58.03 82 PHE A O 1
ATOM 643 N N . ASN A 1 83 ? 11.213 -1.010 11.053 1.00 62.53 83 ASN A N 1
ATOM 644 C CA . ASN A 1 83 ? 11.453 -1.161 12.492 1.00 62.53 83 ASN A CA 1
ATOM 645 C C . ASN A 1 83 ? 10.173 -1.553 13.257 1.00 62.53 83 ASN A C 1
ATOM 647 O O . ASN A 1 83 ? 10.247 -1.934 14.424 1.00 62.53 83 ASN A O 1
ATOM 651 N N . GLN A 1 84 ? 9.016 -1.502 12.588 1.00 66.75 84 GLN A N 1
ATOM 652 C CA . GLN A 1 84 ? 7.712 -1.851 13.123 1.00 66.75 84 GLN A CA 1
ATOM 653 C C . GLN A 1 84 ? 7.266 -3.288 12.818 1.00 66.75 84 GLN A C 1
ATOM 655 O O . GLN A 1 84 ? 6.196 -3.678 13.278 1.00 66.75 84 GLN A O 1
ATOM 660 N N . PHE A 1 85 ? 8.061 -4.113 12.119 1.00 72.56 85 PHE A N 1
ATOM 661 C CA . PHE A 1 85 ? 7.695 -5.505 11.780 1.00 72.56 85 PHE A CA 1
ATOM 662 C C . PHE A 1 85 ? 7.439 -6.398 13.000 1.00 72.56 85 PHE A C 1
ATOM 664 O O . PHE A 1 85 ? 6.769 -7.425 12.908 1.00 72.56 85 PHE A O 1
ATOM 671 N N . LYS A 1 86 ? 7.916 -5.978 14.172 1.00 70.12 86 LYS A N 1
ATOM 672 C CA . LYS A 1 86 ? 7.716 -6.664 15.457 1.00 70.12 86 LYS A CA 1
ATOM 673 C C . LYS A 1 86 ? 6.727 -5.962 16.370 1.00 70.12 86 LYS A C 1
ATOM 675 O O . LYS A 1 86 ? 6.545 -6.379 17.509 1.00 70.12 86 LYS A O 1
ATOM 680 N N . SER A 1 87 ? 6.118 -4.885 15.898 1.00 75.06 87 SER A N 1
ATOM 681 C CA . SER A 1 87 ? 5.227 -4.100 16.724 1.00 75.06 87 SER A CA 1
ATOM 682 C C . SER A 1 87 ? 3.940 -4.874 16.963 1.00 75.06 87 SER A C 1
ATOM 684 O O . SER A 1 87 ? 3.238 -5.288 16.037 1.00 75.06 87 SER A O 1
ATOM 686 N N . VAL A 1 88 ? 3.685 -5.121 18.242 1.00 76.56 88 VAL A N 1
ATOM 687 C CA . VAL A 1 88 ? 2.473 -5.768 18.731 1.00 76.56 88 VAL A CA 1
ATOM 688 C C . VAL A 1 88 ? 1.367 -4.713 18.728 1.00 76.56 88 VAL A C 1
ATOM 690 O O . VAL A 1 88 ? 1.617 -3.587 19.179 1.00 76.56 88 VAL A O 1
ATOM 693 N N . PRO A 1 89 ? 0.166 -5.023 18.207 1.00 68.38 89 PRO A N 1
ATOM 694 C CA . PRO A 1 89 ? -0.927 -4.065 18.241 1.00 68.38 89 PRO A CA 1
ATOM 695 C C . PRO A 1 89 ? -1.246 -3.702 19.701 1.00 68.38 89 PRO A C 1
ATOM 697 O O . PRO A 1 89 ? -1.199 -4.577 20.572 1.00 68.38 89 PRO A O 1
ATOM 700 N N . PRO A 1 90 ? -1.570 -2.431 20.009 1.00 72.19 90 PRO A N 1
ATOM 701 C CA . PRO A 1 90 ? -2.139 -2.098 21.306 1.00 72.19 90 PRO A CA 1
ATOM 702 C C . PRO A 1 90 ? -3.397 -2.944 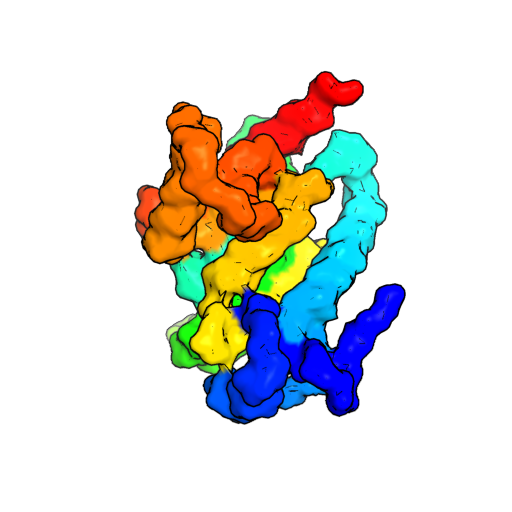21.530 1.00 72.19 90 PRO A C 1
ATOM 704 O O . PRO A 1 90 ? -4.152 -3.185 20.587 1.00 72.19 90 PRO A O 1
ATOM 707 N N . GLN A 1 91 ? -3.622 -3.393 22.769 1.00 67.44 91 GLN A N 1
ATOM 708 C CA . GLN A 1 91 ? -4.860 -4.101 23.082 1.00 67.44 91 GLN A CA 1
ATOM 709 C C . GLN A 1 91 ? -6.052 -3.190 22.753 1.00 67.44 91 GLN A C 1
ATOM 711 O O . GLN A 1 91 ? -6.042 -2.030 23.185 1.00 67.44 91 GLN A O 1
ATOM 716 N N . PRO A 1 92 ? -7.037 -3.681 21.978 1.00 64.06 92 PRO A N 1
ATOM 717 C CA . PRO A 1 92 ? -8.235 -2.910 21.687 1.00 64.06 92 PRO A CA 1
ATOM 718 C C . PRO A 1 92 ? -8.948 -2.578 22.997 1.00 64.06 92 PRO A C 1
ATOM 720 O O . PRO A 1 92 ? -8.977 -3.395 23.924 1.00 64.06 92 PRO A O 1
ATOM 723 N N . ALA A 1 93 ? -9.522 -1.378 23.086 1.00 65.38 93 ALA A N 1
ATOM 724 C CA . ALA A 1 93 ? -10.405 -1.063 24.200 1.00 65.38 93 ALA A CA 1
ATOM 725 C C . ALA A 1 93 ? -11.613 -2.019 24.185 1.00 65.38 93 ALA A C 1
ATOM 727 O O . ALA A 1 93 ? -11.999 -2.543 23.138 1.00 65.38 93 ALA A O 1
ATOM 728 N N . ALA A 1 94 ? -12.223 -2.273 25.345 1.00 61.62 94 ALA A N 1
ATOM 729 C CA . ALA A 1 94 ? -13.377 -3.168 25.427 1.00 61.62 94 ALA A CA 1
ATOM 730 C C . ALA A 1 94 ? -14.499 -2.701 24.476 1.00 61.62 94 ALA A C 1
ATOM 732 O O . ALA A 1 94 ? -14.999 -1.585 24.602 1.00 61.62 94 ALA A O 1
ATOM 733 N N . GLY A 1 95 ? -14.881 -3.558 23.523 1.00 60.56 95 GLY A N 1
ATOM 734 C CA . GLY A 1 95 ? -15.899 -3.259 22.508 1.00 60.56 95 GLY A CA 1
ATOM 735 C C . GLY A 1 95 ? -15.385 -2.570 21.237 1.00 60.56 95 GLY A C 1
ATOM 736 O O . GLY A 1 95 ? -16.180 -2.315 20.335 1.00 60.56 95 GLY A O 1
ATOM 737 N N . GLU A 1 96 ? -14.083 -2.291 21.128 1.00 62.06 96 GLU A N 1
ATOM 738 C CA . GLU A 1 96 ? -13.494 -1.728 19.914 1.00 62.06 96 GLU A CA 1
ATOM 739 C C . GLU A 1 96 ? -13.444 -2.795 18.797 1.00 62.06 96 GLU A C 1
ATOM 741 O O . GLU A 1 96 ? -12.946 -3.904 19.026 1.00 62.06 96 GLU A O 1
ATOM 746 N N . PRO A 1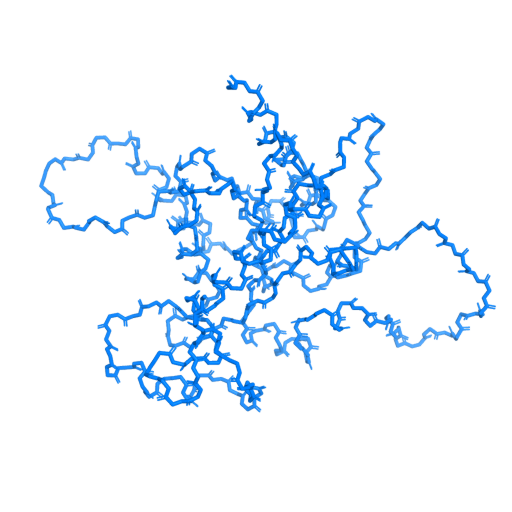 97 ? -13.976 -2.515 17.590 1.00 64.81 97 PRO A N 1
ATOM 747 C CA . PRO A 1 97 ? -14.009 -3.502 16.518 1.00 64.81 97 PRO A CA 1
ATOM 748 C C . PRO A 1 97 ? -12.597 -3.893 16.075 1.00 64.81 97 PRO A C 1
ATOM 750 O O . PRO A 1 97 ? -11.714 -3.048 15.940 1.00 64.81 97 PRO A O 1
ATOM 753 N N . ASN A 1 98 ? -12.383 -5.168 15.760 1.00 73.94 98 ASN A N 1
ATOM 754 C CA . ASN A 1 98 ? -11.106 -5.604 15.209 1.00 73.94 98 ASN A CA 1
ATOM 755 C C . ASN A 1 98 ? -10.910 -5.044 13.782 1.00 73.94 98 ASN A C 1
ATOM 757 O O . ASN A 1 98 ? -11.593 -5.470 12.850 1.00 73.94 98 ASN A O 1
ATOM 761 N N . CYS A 1 99 ? -9.963 -4.117 13.600 1.00 81.38 99 CYS A N 1
ATOM 762 C CA . CYS A 1 99 ? -9.672 -3.514 12.296 1.00 81.38 99 CYS A CA 1
ATOM 763 C C . CYS A 1 99 ? -9.071 -4.511 11.290 1.00 81.38 99 CYS A C 1
ATOM 765 O O . CYS A 1 99 ? -9.264 -4.332 10.088 1.00 81.38 99 CYS A O 1
ATOM 767 N N . PHE A 1 100 ? -8.443 -5.604 11.750 1.00 84.56 100 PHE A N 1
ATOM 768 C CA . PHE A 1 100 ? -7.878 -6.640 10.875 1.00 84.56 100 PHE A CA 1
ATOM 769 C C . PHE A 1 100 ? -8.911 -7.266 9.941 1.00 84.56 100 PHE A C 1
ATOM 771 O O . PHE A 1 100 ? -8.566 -7.648 8.832 1.00 84.56 100 PHE A O 1
ATOM 778 N N . ALA A 1 101 ? -10.186 -7.328 10.328 1.00 84.00 101 ALA A N 1
ATOM 779 C CA . ALA A 1 101 ? -11.234 -7.876 9.466 1.00 84.00 101 ALA A CA 1
ATOM 780 C C . ALA A 1 101 ? -11.516 -7.020 8.215 1.00 84.00 101 ALA A C 1
ATOM 782 O O . ALA A 1 101 ? -12.178 -7.484 7.289 1.00 84.00 101 ALA A O 1
ATOM 783 N N . HIS A 1 102 ? -11.039 -5.773 8.191 1.00 87.69 102 HIS A N 1
ATOM 784 C CA . HIS A 1 102 ? -11.396 -4.786 7.177 1.00 87.69 102 HIS A CA 1
ATOM 785 C C . HIS A 1 102 ? -10.209 -4.240 6.395 1.00 87.69 102 HIS A C 1
ATOM 787 O O . HIS A 1 102 ? -10.445 -3.513 5.438 1.00 87.69 102 HIS A O 1
ATOM 793 N N . ILE A 1 103 ? -8.966 -4.555 6.761 1.00 91.50 103 ILE A N 1
ATOM 794 C CA . ILE A 1 103 ? -7.789 -3.977 6.105 1.00 91.50 103 ILE A CA 1
ATOM 795 C C . ILE A 1 103 ? -7.084 -4.973 5.192 1.00 91.50 103 ILE A C 1
ATOM 797 O O . ILE A 1 103 ? -6.896 -6.140 5.532 1.00 91.50 103 ILE A O 1
ATOM 801 N N . PHE A 1 104 ? -6.634 -4.462 4.053 1.00 94.50 104 PHE A N 1
ATOM 802 C CA . PHE A 1 104 ? -5.614 -5.075 3.218 1.00 94.50 104 PHE A CA 1
ATOM 803 C C . PHE A 1 104 ? -4.504 -4.047 3.003 1.00 94.50 104 PHE A C 1
ATOM 805 O O . PHE A 1 104 ? -4.786 -2.919 2.608 1.00 94.50 104 PHE A O 1
ATOM 812 N N . VAL A 1 105 ? -3.253 -4.403 3.281 1.00 95.00 105 VAL A N 1
ATOM 813 C CA . VAL A 1 105 ? -2.122 -3.469 3.268 1.00 95.00 105 VAL A CA 1
ATOM 814 C C . VAL A 1 105 ? -1.301 -3.640 1.994 1.00 95.00 105 VAL A C 1
ATOM 816 O O . VAL A 1 105 ? -0.772 -4.713 1.714 1.00 95.00 105 VAL A O 1
ATOM 819 N N . TRP A 1 106 ? -1.152 -2.565 1.232 1.00 96.19 106 TRP A N 1
ATOM 820 C CA . TRP A 1 106 ? -0.271 -2.493 0.077 1.00 96.19 106 TRP A CA 1
ATOM 821 C C . TRP A 1 106 ? 0.947 -1.638 0.424 1.00 96.19 106 TRP A C 1
ATOM 823 O O . TRP A 1 106 ? 0.855 -0.422 0.572 1.00 96.19 106 TRP A O 1
ATOM 833 N N . CYS A 1 107 ? 2.082 -2.302 0.610 1.00 93.75 107 CYS A N 1
ATOM 834 C CA . CYS A 1 107 ? 3.347 -1.712 1.016 1.00 93.75 107 CYS A CA 1
ATOM 835 C C . CYS A 1 107 ? 4.192 -1.345 -0.203 1.00 93.75 107 CYS A C 1
ATOM 837 O O . CYS A 1 107 ? 4.462 -2.205 -1.039 1.00 93.75 107 CYS A O 1
ATOM 839 N N . PHE A 1 108 ? 4.692 -0.116 -0.240 1.00 91.19 108 PHE A N 1
ATOM 840 C CA . PHE A 1 108 ? 5.584 0.393 -1.278 1.00 91.19 108 PHE A CA 1
ATOM 841 C C . PHE A 1 108 ? 6.953 0.671 -0.672 1.00 91.19 108 PHE A C 1
ATOM 843 O O . PHE A 1 108 ? 7.037 1.307 0.379 1.00 91.19 108 PHE A O 1
ATOM 850 N N . PHE A 1 109 ? 8.017 0.186 -1.306 1.00 87.19 109 PHE A N 1
ATOM 851 C CA . PHE A 1 109 ? 9.377 0.350 -0.793 1.00 87.19 109 PHE A CA 1
ATOM 852 C C . PHE A 1 109 ? 10.373 0.598 -1.918 1.00 87.19 109 PHE A C 1
ATOM 854 O O . PHE A 1 109 ? 10.280 -0.004 -2.986 1.00 87.19 109 PHE A O 1
ATOM 861 N N . GLY A 1 110 ? 11.332 1.480 -1.670 1.00 79.94 110 GLY A N 1
ATOM 862 C CA . GLY A 1 110 ? 12.395 1.828 -2.596 1.00 79.94 110 GLY A CA 1
ATOM 863 C C . GLY A 1 110 ? 13.737 1.190 -2.247 1.00 79.94 110 GLY A C 1
ATOM 864 O O . GLY A 1 110 ? 13.901 0.442 -1.282 1.00 79.94 110 GLY A O 1
ATOM 865 N N . SER A 1 111 ? 14.766 1.549 -3.016 1.00 68.06 111 SER A N 1
ATOM 866 C CA . SER A 1 111 ? 16.145 1.089 -2.782 1.00 68.06 111 SER A CA 1
ATOM 867 C C . SER A 1 111 ? 16.753 1.597 -1.466 1.00 68.06 111 SER A C 1
ATOM 869 O O . SER A 1 111 ? 17.759 1.061 -0.997 1.00 68.06 111 SER A O 1
ATOM 871 N N . CYS A 1 112 ? 16.194 2.655 -0.872 1.00 70.38 112 CYS A N 1
ATOM 872 C CA . CYS A 1 112 ? 16.632 3.197 0.417 1.00 70.38 112 CYS A CA 1
ATOM 873 C C . CYS A 1 112 ? 16.399 2.197 1.551 1.00 70.38 112 CYS A C 1
ATOM 875 O O . CYS A 1 112 ? 17.273 2.007 2.397 1.00 70.38 112 CYS A O 1
ATOM 877 N N . PHE A 1 113 ? 15.259 1.510 1.517 1.00 68.62 113 PHE A N 1
ATOM 878 C CA . PHE A 1 113 ? 14.915 0.483 2.484 1.00 68.62 113 PHE A CA 1
ATOM 879 C C . PHE A 1 113 ? 15.936 -0.653 2.491 1.00 68.62 113 PHE A C 1
ATOM 881 O O . PHE A 1 113 ? 16.518 -0.966 3.529 1.00 68.62 113 PHE A O 1
ATOM 888 N N . THR A 1 114 ? 16.217 -1.234 1.323 1.00 66.19 114 THR A N 1
ATOM 889 C CA . THR A 1 114 ? 17.135 -2.376 1.207 1.00 66.19 114 THR A CA 1
ATOM 890 C C . THR A 1 114 ? 18.555 -1.996 1.596 1.00 66.19 114 THR A C 1
ATOM 892 O O . THR A 1 114 ? 19.235 -2.775 2.257 1.00 66.19 114 THR A O 1
ATOM 895 N N . ARG A 1 115 ? 18.997 -0.776 1.260 1.00 67.94 115 ARG A N 1
ATOM 896 C CA . ARG A 1 115 ? 20.311 -0.265 1.679 1.00 67.94 115 ARG A CA 1
ATOM 897 C C . ARG A 1 115 ? 20.449 -0.173 3.196 1.00 67.94 115 ARG A C 1
ATOM 899 O O . ARG A 1 115 ? 21.518 -0.463 3.718 1.00 67.94 115 ARG A O 1
ATOM 906 N N . TYR A 1 116 ? 19.390 0.221 3.898 1.00 67.44 116 TYR A N 1
ATOM 907 C CA . TYR A 1 116 ? 19.427 0.355 5.351 1.00 67.44 116 TYR A CA 1
ATOM 908 C C . TYR A 1 116 ? 19.250 -0.994 6.069 1.00 67.44 116 TYR A C 1
ATOM 910 O O . TYR A 1 116 ? 19.911 -1.251 7.073 1.00 67.44 116 TYR A O 1
ATOM 918 N N . HIS A 1 117 ? 18.384 -1.872 5.556 1.00 68.69 117 HIS A N 1
ATOM 919 C CA . HIS A 1 117 ? 18.032 -3.128 6.226 1.00 68.69 117 HIS A CA 1
ATOM 920 C C . HIS A 1 117 ? 18.833 -4.344 5.756 1.00 68.69 117 HIS A C 1
ATOM 922 O O . HIS A 1 117 ? 18.873 -5.340 6.465 1.00 68.69 117 HIS A O 1
ATOM 928 N N . SER A 1 118 ? 19.537 -4.258 4.625 1.00 69.06 118 SER A N 1
ATOM 929 C CA . SER A 1 118 ? 20.315 -5.350 4.011 1.00 69.06 118 SER A CA 1
ATOM 930 C C . SER A 1 118 ? 19.491 -6.559 3.542 1.00 69.06 118 SER A C 1
ATOM 932 O O . SER A 1 118 ? 20.058 -7.590 3.190 1.00 69.06 118 SER A O 1
ATOM 934 N N . PHE A 1 119 ? 18.163 -6.452 3.514 1.00 73.31 119 PHE A N 1
ATOM 935 C CA . PHE A 1 119 ? 17.267 -7.463 2.957 1.00 73.31 119 PHE A CA 1
ATOM 936 C C . PHE A 1 119 ? 15.957 -6.838 2.472 1.00 73.31 119 PHE A C 1
ATOM 938 O O . PHE A 1 119 ? 15.640 -5.686 2.777 1.00 73.31 119 PHE A O 1
ATOM 945 N N . TRP A 1 120 ? 15.207 -7.618 1.699 1.00 76.94 120 TRP A N 1
ATOM 946 C CA . TRP A 1 120 ? 13.963 -7.209 1.055 1.00 76.94 120 TRP A CA 1
ATOM 947 C C . TRP A 1 120 ? 12.753 -7.420 1.965 1.00 76.94 120 TRP A C 1
ATOM 949 O O . TRP A 1 120 ? 12.694 -8.443 2.647 1.00 76.94 120 TRP A O 1
ATOM 959 N N . PRO A 1 121 ? 11.762 -6.516 1.967 1.00 82.25 121 PRO A N 1
ATOM 960 C CA . PRO A 1 121 ? 10.504 -6.785 2.641 1.00 82.25 121 PRO A CA 1
ATOM 961 C C . PRO A 1 121 ? 9.722 -7.844 1.857 1.00 82.25 121 PRO A C 1
ATOM 963 O O . PRO A 1 121 ? 9.514 -7.728 0.651 1.00 82.25 121 PRO A O 1
ATOM 966 N N . SER A 1 122 ? 9.300 -8.889 2.556 1.00 86.38 122 SER A N 1
ATOM 967 C CA . SER A 1 122 ? 8.571 -10.023 1.992 1.00 86.38 122 SER A CA 1
ATOM 968 C C . SER A 1 122 ? 7.813 -10.767 3.091 1.00 86.38 122 SER A C 1
ATOM 970 O O . SER A 1 122 ? 8.059 -10.550 4.282 1.00 86.38 122 SER A O 1
ATOM 972 N N . ASP A 1 123 ? 6.922 -11.676 2.696 1.00 88.31 123 ASP A N 1
ATOM 973 C CA . ASP A 1 123 ? 6.261 -12.594 3.626 1.00 88.31 123 ASP A CA 1
ATOM 974 C C . ASP A 1 123 ? 7.310 -13.354 4.463 1.00 88.31 123 ASP A C 1
ATOM 976 O O . ASP A 1 123 ? 7.200 -13.422 5.685 1.00 88.31 123 ASP A O 1
ATOM 980 N N . GLU A 1 124 ? 8.368 -13.871 3.832 1.00 86.94 124 GLU A N 1
ATOM 981 C CA . GLU A 1 124 ? 9.423 -14.634 4.507 1.00 86.94 124 GLU A CA 1
ATOM 982 C C . GLU A 1 124 ? 10.157 -13.786 5.544 1.00 86.94 124 GLU A C 1
ATOM 984 O O . GLU A 1 124 ? 10.327 -14.219 6.682 1.00 86.94 124 GLU A O 1
ATOM 989 N N . THR A 1 125 ? 10.565 -12.567 5.181 1.00 82.44 125 THR A N 1
ATOM 990 C CA . THR A 1 125 ? 11.347 -11.704 6.079 1.00 82.44 125 THR A CA 1
ATOM 991 C C . THR A 1 125 ? 10.544 -11.204 7.276 1.00 82.44 125 THR A C 1
ATOM 993 O O . THR A 1 125 ? 11.105 -11.066 8.362 1.00 82.44 125 THR A O 1
ATOM 996 N N . VAL A 1 126 ? 9.231 -11.005 7.123 1.00 83.81 126 VAL A N 1
ATOM 997 C CA . VAL A 1 126 ? 8.315 -10.717 8.240 1.00 83.81 126 VAL A CA 1
ATOM 998 C C . VAL A 1 126 ? 8.195 -11.908 9.195 1.00 83.81 126 VAL A C 1
ATOM 1000 O O . VAL A 1 126 ? 8.053 -11.719 10.404 1.00 83.81 126 VAL A O 1
ATOM 1003 N N . LEU A 1 127 ? 8.230 -13.134 8.666 1.00 83.88 127 LEU A N 1
ATOM 1004 C CA . LEU A 1 127 ? 8.061 -14.361 9.445 1.00 83.88 127 LEU A CA 1
ATOM 1005 C C . LEU A 1 127 ? 9.352 -14.848 10.117 1.00 83.88 127 LEU A C 1
ATOM 1007 O O . LEU A 1 127 ? 9.279 -15.722 10.986 1.00 83.88 127 LEU A O 1
ATOM 1011 N N . LEU A 1 128 ? 10.516 -14.297 9.758 1.00 79.06 128 LEU A N 1
ATOM 1012 C CA . LEU A 1 128 ? 11.782 -14.670 10.383 1.00 79.06 128 LEU A CA 1
ATOM 1013 C C . LEU A 1 128 ? 11.757 -14.385 11.899 1.00 79.06 128 LEU A C 1
ATOM 1015 O O . LEU A 1 128 ? 11.467 -13.259 12.322 1.00 79.06 128 LEU A O 1
ATOM 1019 N N . PRO A 1 129 ? 12.113 -15.372 12.746 1.00 67.44 129 PRO A N 1
ATOM 1020 C CA . PRO A 1 129 ? 12.326 -15.139 14.167 1.00 67.44 129 PRO A CA 1
ATOM 1021 C C . PRO A 1 129 ? 13.431 -14.104 14.363 1.00 67.44 129 PRO A C 1
ATOM 1023 O O . PRO A 1 129 ? 14.480 -14.169 13.719 1.00 67.44 129 PRO A O 1
ATOM 1026 N N . PHE A 1 130 ? 13.236 -13.154 15.276 1.00 58.81 130 PHE A N 1
ATOM 1027 C CA . PHE A 1 130 ? 14.275 -12.165 15.515 1.00 58.81 130 PHE A CA 1
ATOM 1028 C C . PHE A 1 130 ? 15.461 -12.786 16.257 1.00 58.81 130 PHE A C 1
ATOM 1030 O O . PHE A 1 130 ? 15.341 -13.157 17.423 1.00 58.81 130 PHE A O 1
ATOM 1037 N N . GLN A 1 131 ? 16.624 -12.840 15.610 1.00 50.06 131 GLN A N 1
ATOM 1038 C CA . GLN A 1 131 ? 17.885 -13.072 16.306 1.00 50.06 131 GLN A CA 1
ATOM 1039 C C . GLN A 1 131 ? 18.305 -11.754 16.966 1.00 50.06 131 GLN A C 1
ATOM 1041 O O . GLN A 1 131 ? 18.763 -10.834 16.294 1.00 50.06 131 GLN A O 1
ATOM 1046 N N . GLN A 1 132 ? 18.112 -11.625 18.280 1.00 47.25 132 GLN A N 1
ATOM 1047 C CA . GLN A 1 132 ? 18.783 -10.565 19.035 1.00 47.25 132 GLN A CA 1
ATOM 1048 C C . GLN A 1 132 ? 20.281 -10.897 19.090 1.00 47.25 132 GLN A C 1
ATOM 1050 O O . GLN A 1 132 ? 20.627 -11.958 19.620 1.00 47.25 132 GLN A O 1
ATOM 1055 N N . PRO A 1 133 ? 21.183 -10.028 18.599 1.00 37.25 133 PRO A N 1
ATOM 1056 C CA . PRO A 1 133 ? 22.611 -10.208 18.823 1.00 37.25 133 PRO A CA 1
ATOM 1057 C C . PRO A 1 133 ? 22.868 -10.187 20.337 1.00 37.25 133 PRO A C 1
ATOM 1059 O O . PRO A 1 133 ? 22.653 -9.167 20.988 1.00 37.25 133 PRO A O 1
ATOM 1062 N N . GLY A 1 134 ? 23.263 -11.328 20.907 1.00 46.31 134 GLY A N 1
ATOM 1063 C CA . GLY A 1 134 ? 23.583 -11.460 22.334 1.00 46.31 134 GLY A CA 1
ATOM 1064 C C . GLY A 1 134 ? 22.454 -11.940 23.256 1.00 46.31 134 GLY A C 1
ATOM 1065 O O . GLY A 1 134 ? 22.673 -12.011 24.464 1.00 46.31 134 GLY A O 1
ATOM 1066 N N . ALA A 1 135 ? 21.276 -12.315 22.745 1.00 40.75 135 ALA A N 1
ATOM 1067 C CA . ALA A 1 135 ? 20.276 -12.977 23.585 1.00 40.75 135 ALA A CA 1
ATOM 1068 C C . ALA A 1 135 ? 20.617 -14.463 23.759 1.00 40.75 135 ALA A C 1
ATOM 1070 O O . ALA A 1 135 ? 20.725 -15.207 22.784 1.00 40.75 135 ALA A O 1
ATOM 1071 N N . ALA A 1 136 ? 20.772 -14.898 25.012 1.00 39.16 136 ALA A N 1
ATOM 1072 C CA . ALA A 1 136 ? 20.889 -16.312 25.350 1.00 39.16 136 ALA A CA 1
ATOM 1073 C C . ALA A 1 136 ? 19.704 -17.106 24.762 1.00 39.16 136 ALA A C 1
ATOM 1075 O O . ALA A 1 136 ? 18.594 -16.564 24.693 1.00 39.16 136 ALA A O 1
ATOM 1076 N N . PRO A 1 137 ? 19.902 -18.380 24.366 1.00 39.28 137 PRO A N 1
ATOM 1077 C CA . PRO A 1 137 ? 18.826 -19.215 23.851 1.00 39.28 137 PRO A CA 1
ATOM 1078 C C . PRO A 1 137 ? 17.713 -19.281 24.898 1.00 39.28 137 PRO A C 1
ATOM 1080 O O . PRO A 1 137 ? 17.879 -19.866 25.972 1.00 39.28 137 PRO A O 1
ATOM 1083 N N . GLN A 1 138 ? 16.585 -18.629 24.611 1.00 41.75 138 GLN A N 1
ATOM 1084 C CA . GLN A 1 138 ? 15.410 -18.729 25.461 1.00 41.75 138 GLN A CA 1
ATOM 1085 C C . GLN A 1 138 ? 14.986 -20.195 25.476 1.00 41.75 138 GLN A C 1
ATOM 1087 O O . GLN A 1 138 ? 14.818 -20.822 24.429 1.00 41.75 138 GLN A O 1
ATOM 1092 N N . ARG A 1 139 ? 14.890 -20.753 26.687 1.00 34.28 139 ARG A N 1
ATOM 1093 C CA . ARG A 1 139 ? 14.512 -22.145 26.924 1.00 34.28 139 ARG A CA 1
ATOM 1094 C C . ARG A 1 139 ? 13.233 -22.462 26.152 1.00 34.28 139 ARG A C 1
ATOM 1096 O O . ARG A 1 139 ? 12.217 -21.790 26.329 1.00 34.28 139 ARG A O 1
ATOM 1103 N N . ALA A 1 140 ? 13.298 -23.503 25.326 1.00 38.88 140 ALA A N 1
ATOM 1104 C CA . ALA A 1 140 ? 12.138 -24.109 24.695 1.00 38.88 140 ALA A CA 1
ATOM 1105 C C . ALA A 1 140 ? 11.128 -24.482 25.792 1.00 38.88 140 ALA A C 1
ATOM 1107 O O . ALA A 1 140 ? 11.407 -25.341 26.625 1.00 38.88 140 ALA A O 1
ATOM 1108 N N . GLY A 1 141 ? 9.997 -23.776 25.850 1.00 31.88 141 GLY A N 1
ATOM 1109 C CA . GLY A 1 141 ? 8.970 -24.032 26.864 1.00 31.88 141 GLY A CA 1
ATOM 1110 C C . GLY A 1 141 ? 8.015 -22.878 27.174 1.00 31.88 141 GLY A C 1
ATOM 1111 O O . GLY A 1 141 ? 6.952 -23.131 27.726 1.00 31.88 141 GLY A O 1
ATOM 1112 N N . ALA A 1 142 ? 8.316 -21.633 26.793 1.00 30.31 142 ALA A N 1
ATOM 1113 C CA . ALA A 1 142 ? 7.384 -20.515 26.972 1.00 30.31 142 ALA A CA 1
ATOM 1114 C C . ALA A 1 142 ? 6.519 -20.293 25.716 1.00 30.31 142 ALA A C 1
ATOM 1116 O O . ALA A 1 142 ? 6.680 -19.319 24.985 1.00 30.31 142 ALA A O 1
ATOM 1117 N N . LEU A 1 143 ? 5.589 -21.216 25.461 1.00 37.59 143 LEU A N 1
ATOM 1118 C CA . LEU A 1 143 ? 4.416 -20.956 24.622 1.00 37.59 143 LEU A CA 1
ATOM 1119 C C . LEU A 1 143 ? 3.533 -19.938 25.358 1.00 37.59 143 LEU A C 1
ATOM 1121 O O . LEU A 1 143 ? 2.690 -20.316 26.166 1.00 37.59 143 LEU A O 1
ATOM 1125 N N . CYS A 1 144 ? 3.739 -18.644 25.107 1.00 30.41 144 CYS A N 1
ATOM 1126 C CA . CYS A 1 144 ? 2.776 -17.620 25.502 1.00 30.41 144 CYS A CA 1
ATOM 1127 C C . CYS A 1 144 ? 1.985 -17.185 24.267 1.00 30.41 144 CYS A C 1
ATOM 1129 O O . CYS A 1 144 ? 2.436 -16.400 23.433 1.00 30.41 144 CYS A O 1
ATOM 1131 N N . VAL A 1 145 ? 0.798 -17.768 24.152 1.00 42.75 145 VAL A N 1
ATOM 1132 C CA . VAL A 1 145 ? -0.267 -17.435 23.209 1.00 42.75 145 VAL A CA 1
ATOM 1133 C C . VAL A 1 145 ? -0.846 -16.073 23.612 1.00 42.75 145 VAL A C 1
ATOM 1135 O O . VAL A 1 145 ? -1.848 -16.042 24.301 1.00 42.75 145 VAL A O 1
ATOM 1138 N N . THR A 1 146 ? -0.173 -14.966 23.266 1.00 44.97 146 THR A N 1
ATOM 1139 C CA . THR A 1 146 ? -0.682 -13.571 23.180 1.00 44.97 146 THR A CA 1
ATOM 1140 C C . THR A 1 146 ? 0.509 -12.631 22.899 1.00 44.97 146 THR A C 1
ATOM 1142 O O . THR A 1 146 ? 1.145 -12.157 23.838 1.00 44.97 146 THR A O 1
ATOM 1145 N N . GLY A 1 147 ? 0.873 -12.372 21.635 1.00 55.50 147 GLY A N 1
ATOM 1146 C CA . GLY A 1 147 ? 2.012 -11.477 21.344 1.00 55.50 147 GLY A CA 1
ATOM 1147 C C . GLY A 1 147 ? 2.554 -11.458 19.911 1.00 55.50 147 GLY A C 1
ATOM 1148 O O . GLY A 1 147 ? 3.692 -11.038 19.713 1.00 55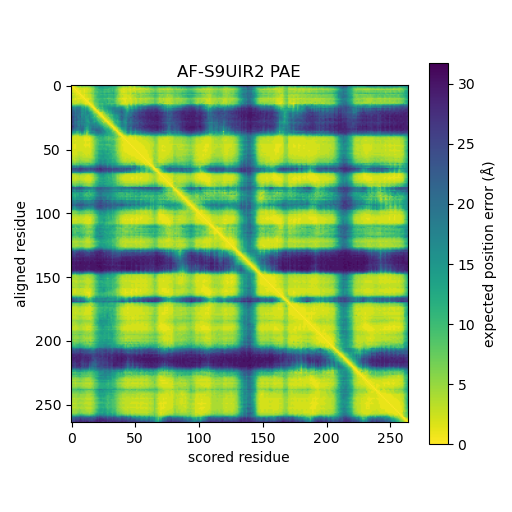.50 147 GLY A O 1
ATOM 1149 N N . ASP A 1 148 ? 1.792 -11.920 18.916 1.00 70.00 148 ASP A N 1
ATOM 1150 C CA . ASP A 1 148 ? 2.226 -11.847 17.518 1.00 70.00 148 ASP A CA 1
ATOM 1151 C C . ASP A 1 148 ? 2.218 -10.395 17.012 1.00 70.00 148 ASP A C 1
ATOM 1153 O O . ASP A 1 148 ? 1.338 -9.599 17.357 1.00 70.00 148 ASP A O 1
ATOM 1157 N N . SER A 1 149 ? 3.212 -10.036 16.193 1.00 82.19 149 SER A N 1
ATOM 1158 C CA . SER A 1 149 ? 3.257 -8.709 15.582 1.00 82.19 149 SER A CA 1
ATOM 1159 C C . SER A 1 149 ? 2.113 -8.525 14.588 1.00 82.19 149 SER A C 1
ATOM 1161 O O . SER A 1 149 ? 1.648 -9.481 13.960 1.00 82.19 149 SER A O 1
ATOM 1163 N N . VAL A 1 150 ? 1.700 -7.271 14.393 1.00 85.44 150 VAL A N 1
ATOM 1164 C CA . VAL A 1 150 ? 0.709 -6.901 13.368 1.00 85.44 150 VAL A CA 1
ATOM 1165 C C . VAL A 1 150 ? 1.097 -7.451 12.001 1.00 85.44 150 VAL A C 1
ATOM 1167 O O . VAL A 1 150 ? 0.268 -8.003 11.290 1.00 85.44 150 VAL A O 1
ATOM 1170 N N . TRP A 1 151 ? 2.374 -7.362 11.655 1.00 87.00 151 TRP A N 1
ATOM 1171 C CA . TRP A 1 151 ? 2.892 -7.803 10.368 1.00 87.00 151 TRP A CA 1
ATOM 1172 C C . TRP A 1 151 ? 2.821 -9.310 10.186 1.00 87.00 151 TRP A C 1
ATOM 1174 O O . TRP A 1 151 ? 2.365 -9.775 9.144 1.00 87.00 151 TRP A O 1
ATOM 1184 N N . LYS A 1 152 ? 3.199 -10.076 11.215 1.00 86.75 152 LYS A N 1
ATOM 1185 C CA . LYS A 1 152 ? 3.053 -11.531 11.202 1.00 86.75 152 LYS A CA 1
ATOM 1186 C C . LYS A 1 152 ? 1.586 -11.921 11.031 1.00 86.75 152 LYS A C 1
ATOM 1188 O O . LYS A 1 152 ? 1.290 -12.798 10.226 1.00 86.75 152 LYS A O 1
ATOM 1193 N N . HIS A 1 153 ? 0.669 -11.237 11.719 1.00 86.75 153 HIS A N 1
ATOM 1194 C CA . HIS A 1 153 ? -0.765 -11.452 11.535 1.00 86.75 153 HIS A CA 1
ATOM 1195 C C . HIS A 1 153 ? -1.209 -11.164 10.091 1.00 86.75 153 HIS A C 1
ATOM 1197 O O . HIS A 1 153 ? -1.845 -12.017 9.477 1.00 86.75 153 HIS A O 1
ATOM 1203 N N . LEU A 1 154 ? -0.832 -10.013 9.525 1.00 89.62 154 LEU A N 1
ATOM 1204 C CA . LEU A 1 154 ? -1.185 -9.635 8.152 1.00 89.62 154 LEU A CA 1
ATOM 1205 C C . LEU A 1 154 ? -0.643 -10.633 7.116 1.00 89.62 154 LEU A C 1
ATOM 1207 O O . LEU A 1 154 ? -1.375 -11.031 6.213 1.00 89.62 154 LEU A O 1
ATOM 1211 N N . VAL A 1 155 ? 0.609 -11.083 7.257 1.00 90.69 155 VAL A N 1
ATOM 1212 C CA . VAL A 1 155 ? 1.226 -12.070 6.351 1.00 90.69 155 VAL A CA 1
ATOM 1213 C C . VAL A 1 155 ? 0.531 -13.425 6.439 1.00 90.69 155 VAL A C 1
ATOM 1215 O O . VAL A 1 155 ? 0.167 -13.998 5.409 1.00 90.69 155 VAL A O 1
ATOM 1218 N N . LEU A 1 156 ? 0.301 -13.936 7.653 1.00 88.62 156 LEU A N 1
ATOM 1219 C CA . LEU A 1 156 ? -0.344 -15.239 7.848 1.00 88.62 156 LEU A CA 1
ATOM 1220 C C . LEU A 1 156 ? -1.781 -15.261 7.312 1.00 88.62 156 LEU A C 1
ATOM 1222 O O . LEU A 1 156 ? -2.221 -16.289 6.806 1.00 88.62 156 LEU A O 1
ATOM 1226 N N . ASN A 1 157 ? -2.480 -14.125 7.360 1.00 87.31 157 ASN A N 1
ATOM 1227 C CA . ASN A 1 157 ? -3.830 -13.975 6.813 1.00 87.31 157 ASN A CA 1
ATOM 1228 C C . ASN A 1 157 ? -3.850 -13.497 5.347 1.00 87.31 157 ASN A C 1
ATOM 1230 O O . ASN A 1 157 ? -4.920 -13.213 4.816 1.00 87.31 157 ASN A O 1
ATOM 1234 N N . LYS A 1 158 ? -2.691 -13.396 4.678 1.00 90.69 158 LYS A N 1
ATOM 1235 C CA . LYS A 1 158 ? -2.567 -12.945 3.276 1.00 90.69 158 LYS A CA 1
ATOM 1236 C C . LYS A 1 158 ? -3.187 -11.566 3.010 1.00 90.69 158 LYS A C 1
ATOM 1238 O O . LYS A 1 158 ? -3.695 -11.294 1.927 1.00 90.69 158 LYS A O 1
ATOM 1243 N N . GLN A 1 159 ? -3.073 -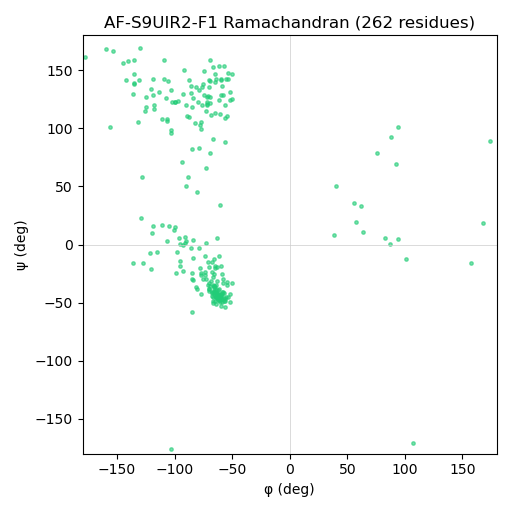10.675 3.991 1.00 91.69 159 GLN A N 1
ATOM 1244 C CA . GLN A 1 159 ? -3.609 -9.310 3.992 1.00 91.69 159 GLN A CA 1
ATOM 1245 C C . GLN A 1 159 ? -2.560 -8.254 3.640 1.00 91.69 159 GLN A C 1
ATOM 1247 O O . GLN A 1 159 ? -2.755 -7.075 3.929 1.00 91.69 159 GLN A O 1
ATOM 1252 N N . VAL A 1 160 ? -1.419 -8.663 3.088 1.00 93.12 160 VAL A N 1
ATOM 1253 C CA . VAL A 1 160 ? -0.338 -7.751 2.731 1.00 93.12 160 VAL A CA 1
ATOM 1254 C C . VAL A 1 160 ? 0.229 -8.063 1.352 1.00 93.12 160 VAL A C 1
ATOM 1256 O O . VAL A 1 160 ? 0.278 -9.212 0.895 1.00 93.12 160 VAL A O 1
ATOM 1259 N N . HIS A 1 161 ? 0.651 -7.013 0.663 1.00 94.81 161 HIS A N 1
ATOM 1260 C CA . HIS A 1 161 ? 1.420 -7.106 -0.561 1.00 94.81 161 HIS A CA 1
ATOM 1261 C C . HIS A 1 161 ? 2.566 -6.106 -0.529 1.00 94.81 161 HIS A C 1
ATOM 1263 O O . HIS A 1 161 ? 2.357 -4.933 -0.240 1.00 94.81 161 HIS A O 1
ATOM 1269 N N . PHE A 1 162 ? 3.769 -6.588 -0.820 1.00 92.25 162 PHE A N 1
ATOM 1270 C CA . PHE A 1 162 ? 4.968 -5.774 -0.927 1.00 92.25 162 PHE A CA 1
ATOM 1271 C C . PHE A 1 162 ? 5.252 -5.506 -2.400 1.00 92.25 162 PHE A C 1
ATOM 1273 O O . PHE A 1 162 ? 5.411 -6.455 -3.167 1.00 92.25 162 PHE A O 1
ATOM 1280 N N . THR A 1 163 ? 5.323 -4.229 -2.761 1.00 91.25 163 THR A N 1
ATOM 1281 C CA . THR A 1 163 ? 5.595 -3.765 -4.117 1.00 91.25 163 THR A CA 1
ATOM 1282 C C . THR A 1 163 ? 6.885 -2.967 -4.152 1.00 91.25 163 THR A C 1
ATOM 1284 O O . THR A 1 163 ? 7.001 -1.930 -3.484 1.00 91.25 163 THR A O 1
ATOM 1287 N N . PRO A 1 164 ? 7.856 -3.421 -4.947 1.00 87.31 164 PRO A N 1
ATOM 1288 C CA . PRO A 1 164 ? 9.090 -2.690 -5.107 1.00 87.31 164 PRO A CA 1
ATOM 1289 C C . PRO A 1 164 ? 8.907 -1.482 -5.995 1.00 87.31 164 PRO A C 1
ATOM 1291 O O . PRO A 1 164 ? 8.249 -1.568 -7.021 1.00 87.31 164 PRO A O 1
ATOM 1294 N N . CYS A 1 165 ? 9.503 -0.363 -5.617 1.00 86.06 165 CYS A N 1
ATOM 1295 C CA . CYS A 1 165 ? 9.432 0.892 -6.348 1.00 86.06 165 CYS A CA 1
ATOM 1296 C C . CYS A 1 165 ? 10.846 1.331 -6.740 1.00 86.06 165 CYS A C 1
ATOM 1298 O O . CYS A 1 165 ? 11.763 1.297 -5.915 1.00 86.06 165 CYS A O 1
ATOM 1300 N N . GLY A 1 166 ? 11.060 1.747 -7.985 1.00 76.25 166 GLY A N 1
ATOM 1301 C CA . GLY A 1 166 ? 12.382 2.207 -8.415 1.00 76.25 166 GLY A CA 1
ATOM 1302 C C . GLY A 1 166 ? 12.431 2.685 -9.856 1.00 76.25 166 GLY A C 1
ATOM 1303 O O . GLY A 1 166 ? 11.521 2.347 -10.596 1.00 76.25 166 GLY A O 1
ATOM 1304 N N . GLY A 1 167 ? 13.494 3.460 -10.171 1.00 62.47 167 GLY A N 1
ATOM 1305 C CA . GLY A 1 167 ? 13.936 4.062 -11.455 1.00 62.47 167 GLY A CA 1
ATOM 1306 C C . GLY A 1 167 ? 13.760 5.582 -11.650 1.00 62.47 167 GLY A C 1
ATOM 1307 O O . GLY A 1 167 ? 13.610 6.304 -10.664 1.00 62.47 167 GLY A O 1
ATOM 1308 N N . GLN A 1 168 ? 13.983 6.108 -12.870 1.00 50.03 168 GLN A N 1
ATOM 1309 C CA . GLN A 1 168 ? 14.471 7.496 -13.096 1.00 50.03 168 GLN A CA 1
ATOM 1310 C C . GLN A 1 168 ? 13.542 8.628 -12.618 1.00 50.03 168 GLN A C 1
ATOM 1312 O O . GLN A 1 168 ? 14.004 9.739 -12.369 1.00 50.03 168 GLN A O 1
ATOM 1317 N N . SER A 1 169 ? 12.263 8.332 -12.414 1.00 51.53 169 SER A N 1
ATOM 1318 C CA . SER A 1 169 ? 11.242 9.217 -11.837 1.00 51.53 169 SER A CA 1
ATOM 1319 C C . SER A 1 169 ? 10.479 8.537 -10.684 1.00 51.53 169 SER A C 1
ATOM 1321 O O . SER A 1 169 ? 9.337 8.879 -10.410 1.00 51.53 169 SER A O 1
ATOM 1323 N N . GLN A 1 170 ? 11.050 7.521 -10.029 1.00 53.25 170 GLN A N 1
ATOM 1324 C CA . GLN A 1 170 ? 10.275 6.413 -9.445 1.00 53.25 170 GLN A CA 1
ATOM 1325 C C . GLN A 1 170 ? 10.617 6.155 -7.961 1.00 53.25 170 GLN A C 1
ATOM 1327 O O . GLN A 1 170 ? 11.023 5.064 -7.562 1.00 53.25 170 GLN A O 1
ATOM 1332 N N . GLY A 1 171 ? 10.445 7.180 -7.122 1.00 68.81 171 GLY A N 1
ATOM 1333 C CA . GLY A 1 171 ? 10.258 6.967 -5.682 1.00 68.81 171 GLY A CA 1
ATOM 1334 C C . GLY A 1 171 ? 8.896 6.319 -5.403 1.00 68.81 171 GLY A C 1
ATOM 1335 O O . GLY A 1 171 ? 7.983 6.429 -6.227 1.00 68.81 171 GLY A O 1
ATOM 1336 N N . ALA A 1 172 ? 8.747 5.667 -4.243 1.00 82.19 172 ALA A N 1
ATOM 1337 C CA . ALA A 1 172 ? 7.475 5.084 -3.801 1.00 82.19 172 ALA A CA 1
ATOM 1338 C C . ALA A 1 172 ? 6.307 6.087 -3.904 1.00 82.19 172 ALA A C 1
ATOM 1340 O O . ALA A 1 172 ? 5.203 5.704 -4.280 1.00 82.19 172 ALA A O 1
ATOM 1341 N N . ASP A 1 173 ? 6.578 7.376 -3.684 1.00 85.12 173 ASP A N 1
ATOM 1342 C CA . ASP A 1 173 ? 5.615 8.475 -3.777 1.00 85.12 173 ASP A CA 1
ATOM 1343 C C . ASP A 1 173 ? 4.849 8.503 -5.102 1.00 85.12 173 ASP A C 1
ATOM 1345 O O . ASP A 1 173 ? 3.622 8.554 -5.105 1.00 85.12 173 ASP A O 1
ATOM 1349 N N . ASN A 1 174 ? 5.545 8.426 -6.238 1.00 82.50 174 ASN A N 1
ATOM 1350 C CA . ASN A 1 174 ? 4.896 8.545 -7.545 1.00 82.50 174 ASN A CA 1
ATOM 1351 C C . ASN A 1 174 ? 4.049 7.311 -7.869 1.00 82.50 174 ASN A C 1
ATOM 1353 O O . ASN A 1 174 ? 2.973 7.437 -8.450 1.00 82.50 174 ASN A O 1
ATOM 1357 N N . VAL A 1 175 ? 4.492 6.128 -7.435 1.00 86.94 175 VAL A N 1
ATOM 1358 C CA . VAL A 1 175 ? 3.693 4.899 -7.528 1.00 86.94 175 VAL A CA 1
ATOM 1359 C C . VAL A 1 175 ? 2.435 5.027 -6.663 1.00 86.94 175 VAL A C 1
ATOM 1361 O O . VAL A 1 175 ? 1.338 4.736 -7.133 1.00 86.94 175 VAL A O 1
ATOM 1364 N N . ILE A 1 176 ? 2.567 5.526 -5.430 1.00 90.88 176 ILE A N 1
ATOM 1365 C CA . ILE A 1 176 ? 1.445 5.755 -4.510 1.00 90.88 176 ILE A CA 1
ATOM 1366 C C . ILE A 1 176 ? 0.435 6.742 -5.101 1.00 90.88 176 ILE A C 1
ATOM 1368 O O . ILE A 1 176 ? -0.763 6.465 -5.063 1.00 90.88 176 ILE A O 1
ATOM 1372 N N . VAL A 1 177 ? 0.884 7.869 -5.663 1.00 88.94 177 VAL A N 1
ATOM 1373 C CA . VAL A 1 177 ? 0.000 8.860 -6.304 1.00 88.94 177 VAL A CA 1
ATOM 1374 C C . VAL A 1 177 ? -0.815 8.212 -7.425 1.00 88.94 177 VAL A C 1
ATOM 1376 O O . VAL A 1 177 ? -2.023 8.440 -7.522 1.00 88.94 177 VAL A O 1
ATOM 1379 N N . GLU A 1 178 ? -0.187 7.354 -8.226 1.00 87.06 178 GLU A N 1
ATOM 1380 C CA . GLU A 1 178 ? -0.844 6.671 -9.338 1.00 87.06 178 GLU A CA 1
ATOM 1381 C C . GLU A 1 178 ? -1.856 5.617 -8.883 1.00 87.06 178 GLU A C 1
ATOM 1383 O O . GLU A 1 178 ? -2.954 5.490 -9.441 1.00 87.06 178 GLU A O 1
ATOM 1388 N N . VAL A 1 179 ? -1.518 4.897 -7.813 1.00 90.94 179 VAL A N 1
ATOM 1389 C CA . VAL A 1 179 ? -2.436 3.974 -7.147 1.00 90.94 179 VAL A CA 1
ATOM 1390 C C . VAL A 1 179 ? -3.626 4.734 -6.571 1.00 90.94 179 VAL A C 1
ATOM 1392 O O . VAL A 1 179 ? -4.762 4.323 -6.793 1.00 90.94 179 VAL A O 1
ATOM 1395 N N . VAL A 1 180 ? -3.410 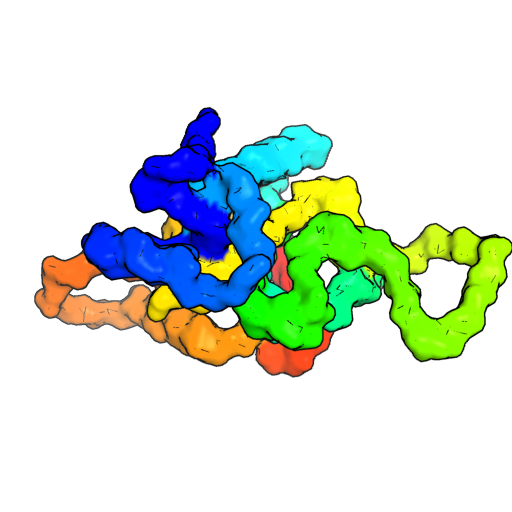5.867 -5.894 1.00 90.56 180 VAL A N 1
ATOM 1396 C CA . VAL A 1 180 ? -4.502 6.706 -5.378 1.00 90.56 180 VAL A CA 1
ATOM 1397 C C . VAL A 1 180 ? -5.408 7.171 -6.516 1.00 90.56 180 VAL A C 1
ATOM 1399 O O . VAL A 1 180 ? -6.628 7.026 -6.410 1.00 90.56 180 VAL A O 1
ATOM 1402 N N . ARG A 1 181 ? -4.838 7.664 -7.623 1.00 87.12 181 ARG A N 1
ATOM 1403 C CA . ARG A 1 181 ? -5.603 8.085 -8.807 1.00 87.12 181 ARG A CA 1
ATOM 1404 C C . ARG A 1 181 ? -6.498 6.963 -9.331 1.00 87.12 181 ARG A C 1
ATOM 1406 O O . ARG A 1 181 ? -7.673 7.191 -9.599 1.00 87.12 181 ARG A O 1
ATOM 1413 N N . SER A 1 182 ? -5.957 5.753 -9.434 1.00 86.62 182 SER A N 1
ATOM 1414 C CA . SER A 1 182 ? -6.651 4.623 -10.061 1.00 86.62 182 SER A CA 1
ATOM 1415 C C . SER A 1 182 ? -7.653 3.931 -9.130 1.00 86.62 182 SER A C 1
ATOM 1417 O O . SER A 1 182 ? -8.716 3.490 -9.569 1.00 86.62 182 SER A O 1
ATOM 1419 N N . PHE A 1 183 ? -7.338 3.823 -7.836 1.00 90.50 183 PHE A N 1
ATOM 1420 C CA . PHE A 1 183 ? -8.118 3.023 -6.890 1.00 90.50 183 PHE A CA 1
ATOM 1421 C C . PHE A 1 183 ? -9.099 3.839 -6.041 1.00 90.50 183 PHE A C 1
ATOM 1423 O O . PHE A 1 183 ? -10.111 3.277 -5.627 1.00 90.50 183 PHE A O 1
ATOM 1430 N N . SER A 1 184 ? -8.881 5.141 -5.808 1.00 88.25 184 SER A N 1
ATOM 1431 C CA . SER A 1 184 ? -9.740 5.942 -4.904 1.00 88.25 184 SER A CA 1
ATOM 1432 C C . SER A 1 184 ? -11.188 6.093 -5.388 1.00 88.25 184 SER A C 1
ATOM 1434 O O . SER A 1 184 ? -12.093 6.365 -4.597 1.00 88.25 184 SER A O 1
ATOM 1436 N N . LEU A 1 185 ? -11.437 5.881 -6.682 1.00 84.12 185 LEU A N 1
ATOM 1437 C CA . LEU A 1 185 ? -12.781 5.901 -7.262 1.00 84.12 185 LEU A CA 1
ATOM 1438 C C . LEU A 1 185 ? -13.581 4.624 -6.968 1.00 84.12 185 LEU A C 1
ATOM 1440 O O . LEU A 1 185 ? -14.808 4.650 -6.985 1.00 84.12 185 LEU A O 1
ATOM 1444 N N . THR A 1 186 ? -12.902 3.504 -6.712 1.00 85.88 186 THR A N 1
ATOM 1445 C CA . THR A 1 186 ? -13.524 2.170 -6.633 1.00 85.88 186 THR A CA 1
ATOM 1446 C C . THR A 1 186 ? -13.331 1.486 -5.284 1.00 85.88 186 THR A C 1
ATOM 1448 O O . THR A 1 186 ? -14.119 0.613 -4.927 1.00 85.88 186 THR A O 1
ATOM 1451 N N . HIS A 1 187 ? -12.323 1.892 -4.513 1.00 88.62 187 HIS A N 1
ATOM 1452 C CA . HIS A 1 187 ? -11.960 1.288 -3.238 1.00 88.62 187 HIS A CA 1
ATOM 1453 C C . HIS A 1 187 ? -11.785 2.368 -2.162 1.00 88.62 187 HIS A C 1
ATOM 1455 O O . HIS A 1 187 ? -11.228 3.427 -2.451 1.00 88.62 187 HIS A O 1
ATOM 1461 N N . PRO A 1 188 ? -12.217 2.115 -0.914 1.00 92.00 188 PRO A N 1
ATOM 1462 C CA . PRO A 1 188 ? -11.839 2.958 0.208 1.00 92.00 188 PRO A CA 1
ATOM 1463 C C . PRO A 1 188 ? -10.348 2.780 0.506 1.00 92.00 188 PRO A C 1
ATOM 1465 O O . PRO A 1 188 ? -9.874 1.656 0.685 1.00 92.00 188 PRO A O 1
ATOM 1468 N N . LEU A 1 189 ? -9.625 3.892 0.558 1.00 94.50 189 LEU A N 1
ATOM 1469 C CA . LEU A 1 189 ? -8.183 3.961 0.721 1.00 94.50 189 LEU A CA 1
ATOM 1470 C C . LEU A 1 189 ? -7.807 4.708 2.000 1.00 94.50 189 LEU A C 1
ATOM 1472 O O . LEU A 1 189 ? -8.394 5.741 2.323 1.00 94.50 189 LEU A O 1
ATOM 1476 N N . ILE A 1 190 ? -6.760 4.234 2.672 1.00 95.31 190 ILE A N 1
ATOM 1477 C CA . ILE A 1 190 ? -6.051 5.017 3.688 1.00 95.31 190 ILE A CA 1
ATOM 1478 C C . ILE A 1 190 ? -4.575 5.056 3.313 1.00 95.31 190 ILE A C 1
ATOM 1480 O O . ILE A 1 190 ? -3.927 4.013 3.281 1.00 95.31 190 ILE A O 1
ATOM 1484 N N . LEU A 1 191 ? -4.028 6.243 3.059 1.00 94.81 191 LEU A N 1
ATOM 1485 C CA . LEU A 1 191 ? -2.594 6.421 2.839 1.00 94.81 191 LEU A CA 1
ATOM 1486 C C . LEU A 1 191 ? -1.878 6.696 4.165 1.00 94.81 191 LEU A C 1
ATOM 1488 O O . LEU A 1 191 ? -2.146 7.686 4.844 1.00 94.81 191 LEU A O 1
ATOM 1492 N N . VAL A 1 192 ? -0.930 5.836 4.520 1.00 94.31 192 VAL A N 1
ATOM 1493 C CA . VAL A 1 192 ? -0.063 5.967 5.692 1.00 94.31 192 VAL A CA 1
ATOM 1494 C C . VAL A 1 192 ? 1.335 6.353 5.216 1.00 94.31 192 VAL A C 1
ATOM 1496 O O . VAL A 1 192 ? 2.052 5.535 4.641 1.00 94.31 192 VAL A O 1
ATOM 1499 N N . THR A 1 193 ? 1.734 7.601 5.460 1.00 92.38 193 THR A N 1
ATOM 1500 C CA . THR A 1 193 ? 3.051 8.115 5.050 1.00 92.38 193 THR A CA 1
ATOM 1501 C C . THR A 1 193 ? 3.615 9.106 6.066 1.00 92.38 193 THR A C 1
ATOM 1503 O O . THR A 1 193 ? 2.905 9.695 6.887 1.00 92.38 193 THR A O 1
ATOM 1506 N N . GLY A 1 194 ? 4.938 9.240 6.066 1.00 88.94 194 GLY A N 1
ATOM 1507 C CA . GLY A 1 194 ? 5.670 10.296 6.761 1.00 88.94 194 GLY A CA 1
ATOM 1508 C C . GLY A 1 194 ? 6.492 11.165 5.821 1.00 88.94 194 GLY A C 1
ATOM 1509 O O . GLY A 1 194 ? 7.323 11.923 6.314 1.00 88.94 194 GLY A O 1
ATOM 1510 N N . ASP A 1 195 ? 6.310 11.027 4.508 1.00 88.81 195 ASP A N 1
ATOM 1511 C CA . ASP A 1 195 ? 7.026 11.830 3.531 1.00 88.81 195 ASP A CA 1
ATOM 1512 C C . ASP A 1 195 ? 6.431 13.242 3.463 1.00 88.81 195 ASP A C 1
ATOM 1514 O O . ASP A 1 195 ? 5.247 13.440 3.183 1.00 88.81 195 ASP A O 1
ATOM 1518 N N . ASN A 1 196 ? 7.250 14.252 3.755 1.00 86.94 196 ASN A N 1
ATOM 1519 C CA . ASN A 1 196 ? 6.791 15.639 3.776 1.00 86.94 196 ASN A CA 1
ATOM 1520 C C . ASN A 1 196 ? 6.467 16.162 2.366 1.00 86.94 196 ASN A C 1
ATOM 1522 O O . ASN A 1 196 ? 5.557 16.975 2.224 1.00 86.94 196 ASN A O 1
ATOM 1526 N N . GLY A 1 197 ? 7.184 15.703 1.337 1.00 86.88 197 GLY A N 1
ATOM 1527 C CA . GLY A 1 197 ? 6.930 16.075 -0.053 1.00 86.88 197 GLY A CA 1
ATOM 1528 C C . GLY A 1 197 ? 5.582 15.541 -0.529 1.00 86.88 197 GLY A C 1
ATOM 1529 O O . GLY A 1 197 ? 4.750 16.315 -1.007 1.00 86.88 197 GLY A O 1
ATOM 1530 N N . LEU A 1 198 ? 5.313 14.256 -0.294 1.00 86.75 198 LEU A N 1
ATOM 1531 C CA . LEU A 1 198 ? 4.034 13.621 -0.607 1.00 86.75 198 LEU A CA 1
ATOM 1532 C C . LEU A 1 198 ? 2.877 14.267 0.169 1.00 86.75 198 LEU A C 1
ATOM 1534 O O . LEU A 1 198 ? 1.845 14.592 -0.416 1.00 86.75 198 LEU A O 1
ATOM 1538 N N . LEU A 1 199 ? 3.047 14.538 1.468 1.00 87.06 199 LEU A N 1
ATOM 1539 C CA . LEU A 1 199 ? 2.030 15.217 2.284 1.00 87.06 199 LEU A CA 1
ATOM 1540 C C . LEU A 1 199 ? 1.730 16.646 1.794 1.00 87.06 199 LEU A C 1
ATOM 1542 O O . LEU A 1 199 ? 0.570 17.070 1.789 1.00 87.06 199 LEU A O 1
ATOM 1546 N N . GLN A 1 200 ? 2.748 17.398 1.366 1.00 85.75 200 GLN A N 1
ATOM 1547 C CA . GLN A 1 200 ? 2.566 18.726 0.768 1.00 85.75 200 GLN A CA 1
ATOM 1548 C C . GLN A 1 200 ? 1.868 18.649 -0.592 1.00 85.75 200 GLN A C 1
ATOM 1550 O O . GLN A 1 200 ? 0.971 19.453 -0.873 1.00 85.75 200 GLN A O 1
ATOM 1555 N N . TYR A 1 201 ? 2.238 17.665 -1.413 1.00 84.75 201 TYR A N 1
ATOM 1556 C CA . TYR A 1 201 ? 1.595 17.399 -2.693 1.00 84.75 201 TYR A CA 1
ATOM 1557 C C . TYR A 1 201 ? 0.101 17.107 -2.503 1.00 84.75 201 TYR A C 1
ATOM 1559 O O . TYR A 1 201 ? -0.729 17.803 -3.084 1.00 84.75 201 TYR A O 1
ATOM 1567 N N . ILE A 1 202 ? -0.259 16.207 -1.587 1.00 82.69 202 ILE A N 1
ATOM 1568 C CA . ILE A 1 202 ? -1.656 15.912 -1.230 1.00 82.69 202 ILE A CA 1
ATOM 1569 C C . ILE A 1 202 ? -2.385 17.187 -0.785 1.00 82.69 202 ILE A C 1
ATOM 1571 O O . ILE A 1 202 ? -3.404 17.560 -1.358 1.00 82.69 202 ILE A O 1
ATOM 1575 N N . SER A 1 203 ? -1.833 17.910 0.195 1.00 80.25 203 SER A N 1
ATOM 1576 C CA . SER A 1 203 ? -2.462 19.107 0.776 1.00 80.25 203 SER A CA 1
ATOM 1577 C C . SER A 1 203 ? -2.734 20.210 -0.255 1.00 80.25 203 SER A C 1
ATOM 1579 O O . SER A 1 203 ? -3.794 20.847 -0.236 1.00 80.25 203 SER A O 1
ATOM 1581 N N . SER A 1 204 ? -1.793 20.441 -1.175 1.00 79.50 204 SER A N 1
ATOM 1582 C CA . SER A 1 204 ? -1.953 21.435 -2.244 1.00 79.50 204 SER A CA 1
ATOM 1583 C C . SER A 1 204 ? -3.057 21.057 -3.236 1.00 79.50 204 SER A C 1
ATOM 1585 O O . SER A 1 204 ? -3.808 21.935 -3.669 1.00 79.50 204 SER A O 1
ATOM 1587 N N . HIS A 1 205 ? -3.229 19.764 -3.517 1.00 74.69 205 HIS A N 1
ATOM 1588 C CA . HIS A 1 205 ? -4.225 19.274 -4.467 1.00 74.69 205 HIS A CA 1
ATOM 1589 C C . HIS A 1 205 ? -5.617 19.115 -3.835 1.00 74.69 205 HIS A C 1
ATOM 1591 O O . HIS A 1 205 ? -6.602 19.433 -4.494 1.00 74.69 205 HIS A O 1
ATOM 1597 N N . THR A 1 206 ? -5.730 18.804 -2.538 1.00 71.31 206 THR A N 1
ATOM 1598 C CA . THR A 1 206 ? -7.018 18.816 -1.814 1.00 71.31 206 THR A CA 1
ATOM 1599 C C . THR A 1 206 ? -7.614 20.229 -1.711 1.00 71.31 206 THR A C 1
ATOM 1601 O O . THR A 1 206 ? -8.824 20.416 -1.817 1.00 71.31 206 THR A O 1
ATOM 1604 N N . ARG A 1 207 ? -6.781 21.266 -1.521 1.00 57.62 207 ARG A N 1
ATOM 1605 C CA . ARG A 1 207 ? -7.244 22.664 -1.356 1.00 57.62 207 ARG A CA 1
ATOM 1606 C C . ARG A 1 207 ? -7.737 23.316 -2.649 1.00 57.62 207 ARG A C 1
ATOM 1608 O O . ARG A 1 207 ? -8.506 24.278 -2.586 1.00 57.62 207 ARG A O 1
ATOM 1615 N N . SER A 1 208 ? -7.288 22.829 -3.803 1.00 55.66 208 SER A N 1
ATOM 1616 C CA . SER A 1 208 ? -7.613 23.409 -5.112 1.00 55.66 208 SER A CA 1
ATOM 1617 C C . SER A 1 208 ? -9.103 23.288 -5.478 1.00 55.66 208 SER A C 1
ATOM 1619 O O . SER A 1 208 ? -9.638 24.172 -6.140 1.00 55.66 208 SER A O 1
ATOM 1621 N N . VAL A 1 209 ? -9.809 22.292 -4.928 1.00 53.00 209 VAL A N 1
ATOM 1622 C CA . VAL A 1 209 ? -11.243 22.030 -5.161 1.00 53.00 209 VAL A CA 1
ATOM 1623 C C . VAL A 1 209 ? -12.164 23.082 -4.500 1.00 53.00 209 VAL A C 1
ATOM 1625 O O . VAL A 1 209 ? -13.335 23.207 -4.849 1.00 53.00 209 VAL A O 1
ATOM 1628 N N . GLY A 1 210 ? -11.644 23.903 -3.574 1.00 47.62 210 GLY A N 1
ATOM 1629 C CA . GLY A 1 210 ? -12.415 24.915 -2.830 1.00 47.62 210 GLY A CA 1
ATOM 1630 C C . GLY A 1 210 ? -12.337 26.354 -3.360 1.00 47.62 210 GLY A C 1
ATOM 1631 O O . GLY A 1 210 ? -13.033 27.233 -2.848 1.00 47.62 210 GLY A O 1
ATOM 1632 N N . LYS A 1 211 ? -11.501 26.639 -4.366 1.00 45.50 211 LYS A N 1
ATOM 1633 C CA . LYS A 1 211 ? -11.440 27.960 -5.010 1.00 45.50 211 LYS A CA 1
ATOM 1634 C C . LYS A 1 211 ? -12.057 27.848 -6.397 1.00 45.50 211 LYS A C 1
ATOM 1636 O O . LYS A 1 211 ? -11.610 27.035 -7.190 1.00 45.50 211 LYS A O 1
ATOM 1641 N N . LYS A 1 212 ? -13.039 28.705 -6.709 1.00 48.06 212 LYS A N 1
ATOM 1642 C CA . LYS A 1 212 ? -13.442 29.001 -8.095 1.00 48.06 212 LYS A CA 1
ATOM 1643 C C . LYS A 1 212 ? -12.199 29.487 -8.850 1.00 48.06 212 LYS A C 1
ATOM 1645 O O . LYS A 1 212 ? -11.914 30.686 -8.841 1.00 48.06 212 LYS A O 1
ATOM 1650 N N . SER A 1 213 ? -11.421 28.579 -9.432 1.00 42.88 213 SER A N 1
ATOM 1651 C CA . SER A 1 213 ? -10.388 28.953 -10.382 1.00 42.88 213 SER A CA 1
ATOM 1652 C C . SER A 1 213 ? -11.093 29.430 -11.646 1.00 42.88 213 SER A C 1
ATOM 1654 O O . SER A 1 213 ? -12.142 28.928 -12.057 1.00 42.88 213 SER A O 1
ATOM 1656 N N . ARG A 1 214 ? -10.573 30.537 -12.161 1.00 41.50 214 ARG A N 1
ATOM 1657 C CA . ARG A 1 214 ? -11.038 31.202 -13.367 1.00 41.50 214 ARG A CA 1
ATOM 1658 C C . ARG A 1 214 ? -11.067 30.205 -14.529 1.00 41.50 214 ARG A C 1
ATOM 1660 O O . ARG A 1 214 ? -10.185 29.363 -14.639 1.00 41.50 214 ARG A O 1
ATOM 1667 N N . ARG A 1 215 ? -12.090 30.356 -15.374 1.00 48.97 215 ARG A N 1
ATOM 1668 C CA . ARG A 1 215 ? -12.097 29.863 -16.757 1.00 48.97 215 ARG A CA 1
ATOM 1669 C C . ARG A 1 215 ? -10.807 30.320 -17.449 1.00 48.97 215 ARG A C 1
ATOM 1671 O O . ARG A 1 215 ? -10.345 31.419 -17.146 1.00 48.97 215 ARG A O 1
ATOM 1678 N N . ASP A 1 216 ? -10.318 29.481 -18.354 1.00 44.38 216 ASP A N 1
ATOM 1679 C CA . ASP A 1 216 ? -9.072 29.581 -19.128 1.00 44.38 216 ASP A CA 1
ATOM 1680 C C . ASP A 1 216 ? -7.860 28.884 -18.484 1.00 44.38 216 ASP A C 1
ATOM 1682 O O . ASP A 1 216 ? -6.909 29.524 -18.049 1.00 44.38 216 ASP A O 1
ATOM 1686 N N . ASP A 1 217 ? -7.906 27.549 -18.446 1.00 38.19 217 ASP A N 1
ATOM 1687 C CA . ASP A 1 217 ? -6.789 26.738 -18.951 1.00 38.19 217 ASP A CA 1
ATOM 1688 C C . ASP A 1 217 ? -7.318 25.346 -19.331 1.00 38.19 217 ASP A C 1
ATOM 1690 O O . ASP A 1 217 ? -7.613 24.498 -18.488 1.00 38.19 217 ASP A O 1
ATOM 1694 N N . ASP A 1 218 ? -7.514 25.145 -20.630 1.00 41.16 218 ASP A N 1
ATOM 1695 C CA . ASP A 1 218 ? -8.051 23.932 -21.255 1.00 41.16 218 ASP A CA 1
ATOM 1696 C C . ASP A 1 218 ? -6.948 22.861 -21.398 1.00 41.16 218 ASP A C 1
ATOM 1698 O O . ASP A 1 218 ? -6.763 22.244 -22.447 1.00 41.16 218 ASP A O 1
ATOM 1702 N N . SER A 1 219 ? -6.151 22.659 -20.340 1.00 41.16 219 SER A N 1
ATOM 1703 C CA . SER A 1 219 ? -5.075 21.667 -20.321 1.00 41.16 219 SER A CA 1
ATOM 1704 C C . SER A 1 219 ? -5.105 20.794 -19.065 1.00 41.16 219 SER A C 1
ATOM 1706 O O . SER A 1 219 ? -4.637 21.187 -17.997 1.00 41.16 219 SER A O 1
ATOM 1708 N N . ARG A 1 220 ? -5.557 19.555 -19.297 1.00 40.69 220 ARG A N 1
ATOM 1709 C CA . ARG A 1 220 ? -5.369 18.307 -18.535 1.00 40.69 220 ARG A CA 1
ATOM 1710 C C . ARG A 1 220 ? -6.434 17.918 -17.513 1.00 40.69 220 ARG A C 1
ATOM 1712 O O . ARG A 1 220 ? -6.406 18.267 -16.338 1.00 40.69 220 ARG A O 1
ATOM 1719 N N . ALA A 1 221 ? -7.253 16.985 -17.979 1.00 43.81 221 ALA A N 1
ATOM 1720 C CA . ALA A 1 221 ? -7.999 15.987 -17.228 1.00 43.81 221 ALA A CA 1
ATOM 1721 C C . ALA A 1 221 ? -7.119 14.999 -16.401 1.00 43.81 221 ALA A C 1
ATOM 1723 O O . ALA A 1 221 ? -7.504 13.845 -16.249 1.00 43.81 221 ALA A O 1
ATOM 1724 N N . ASP A 1 222 ? -5.975 15.429 -15.842 1.00 52.47 222 ASP A N 1
ATOM 1725 C CA . ASP A 1 222 ? -4.962 14.552 -15.203 1.00 52.47 222 ASP A CA 1
ATOM 1726 C C . ASP A 1 222 ? -4.719 14.842 -13.701 1.00 52.47 222 ASP A C 1
ATOM 1728 O O . ASP A 1 222 ? -3.703 14.432 -13.130 1.00 52.47 222 ASP A O 1
ATOM 1732 N N . THR A 1 223 ? -5.599 15.576 -13.015 1.00 62.72 223 THR A N 1
ATOM 1733 C CA . THR A 1 223 ? -5.406 15.890 -11.587 1.00 62.72 223 THR A CA 1
ATOM 1734 C C . THR A 1 223 ? -5.947 14.780 -10.680 1.00 62.72 223 THR A C 1
ATOM 1736 O O . THR A 1 223 ? -7.073 14.313 -10.827 1.00 62.72 223 THR A O 1
ATOM 1739 N N . VAL A 1 224 ? -5.129 14.331 -9.719 1.00 69.62 224 VAL A N 1
ATOM 1740 C CA . VAL A 1 224 ? -5.538 13.332 -8.714 1.00 69.62 224 VAL A CA 1
ATOM 1741 C C . VAL A 1 224 ? -6.513 13.988 -7.739 1.00 69.62 224 VAL A C 1
ATOM 1743 O O . VAL A 1 224 ? -6.158 14.969 -7.081 1.00 69.62 224 VAL A O 1
ATOM 1746 N N . ASP A 1 225 ? -7.720 13.435 -7.608 1.00 74.75 225 ASP A N 1
ATOM 1747 C CA . ASP A 1 225 ? -8.701 13.914 -6.633 1.00 74.75 225 ASP A CA 1
ATOM 1748 C C . ASP A 1 225 ? -8.387 13.393 -5.222 1.00 74.75 225 ASP A C 1
ATOM 1750 O O . ASP A 1 225 ? -8.945 12.408 -4.733 1.00 74.75 225 ASP A O 1
ATOM 1754 N N . PHE A 1 226 ? -7.485 14.095 -4.538 1.00 79.56 226 PHE A N 1
ATOM 1755 C CA . PHE A 1 226 ? -7.199 13.856 -3.123 1.00 79.56 226 PHE A CA 1
ATOM 1756 C C . PHE A 1 226 ? -8.312 14.343 -2.177 1.00 79.56 226 PHE A C 1
ATOM 1758 O O . PHE A 1 226 ? -8.150 14.242 -0.961 1.00 79.56 226 PHE A O 1
ATOM 1765 N N . ALA A 1 227 ? -9.412 14.899 -2.696 1.00 76.44 227 ALA A N 1
ATOM 1766 C CA . ALA A 1 227 ? -10.609 15.231 -1.927 1.00 76.44 227 ALA A CA 1
ATOM 1767 C C . ALA A 1 227 ? -11.687 14.132 -2.011 1.00 76.44 227 ALA A C 1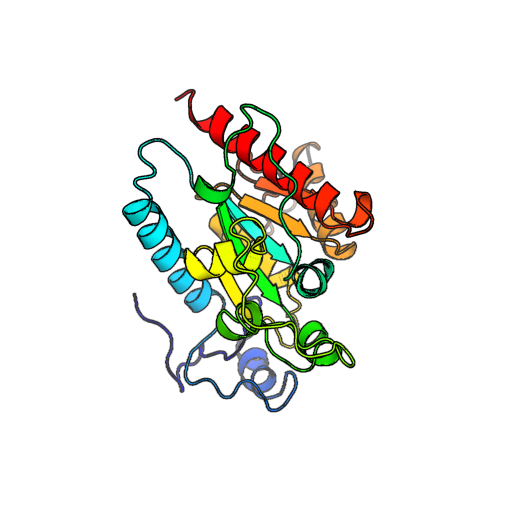
ATOM 1769 O O . ALA A 1 227 ? -12.778 14.308 -1.462 1.00 76.44 227 ALA A O 1
ATOM 1770 N N . SER A 1 228 ? -11.384 12.997 -2.656 1.00 82.12 228 SER A N 1
ATOM 1771 C CA . SER A 1 228 ? -12.291 11.854 -2.741 1.00 82.12 228 SER A CA 1
ATOM 1772 C C . SER A 1 228 ? -12.796 11.433 -1.351 1.00 82.12 228 SER A C 1
ATOM 1774 O O . SER A 1 228 ? -11.988 11.207 -0.446 1.00 82.12 228 SER A O 1
ATOM 1776 N N . PRO A 1 229 ? -14.117 11.236 -1.162 1.00 82.50 229 PRO A N 1
ATOM 1777 C CA . PRO A 1 229 ? -14.676 10.776 0.112 1.00 82.50 229 PRO A CA 1
ATOM 1778 C C . PRO A 1 229 ? -14.245 9.346 0.475 1.00 82.50 229 PRO A C 1
ATOM 1780 O O . PRO A 1 229 ? -14.468 8.898 1.599 1.00 82.50 229 PRO A O 1
ATOM 1783 N N . ASN A 1 230 ? -13.652 8.617 -0.474 1.00 85.94 230 ASN A N 1
ATOM 1784 C CA . ASN A 1 230 ? -13.112 7.280 -0.267 1.00 85.94 230 ASN A CA 1
ATOM 1785 C C . ASN A 1 230 ? -11.637 7.295 0.151 1.00 85.94 230 ASN A C 1
ATOM 1787 O O . ASN A 1 230 ? -11.070 6.220 0.299 1.00 85.94 230 ASN A O 1
ATOM 1791 N N . LEU A 1 231 ? -11.002 8.456 0.316 1.00 90.50 231 LEU A N 1
ATOM 1792 C CA . LEU A 1 231 ? -9.585 8.561 0.649 1.00 90.50 231 LEU A CA 1
ATOM 1793 C C . LEU A 1 231 ? -9.387 9.273 1.990 1.00 90.50 231 LEU A C 1
ATOM 1795 O O . LEU A 1 231 ? -9.880 10.378 2.198 1.00 90.50 231 LEU A O 1
ATOM 1799 N N . ASP A 1 232 ? -8.616 8.652 2.879 1.00 93.19 232 ASP A N 1
ATOM 1800 C CA . ASP A 1 232 ? -8.140 9.269 4.118 1.00 93.19 232 ASP A CA 1
ATOM 1801 C C . ASP A 1 232 ? -6.618 9.077 4.276 1.00 93.19 232 ASP A C 1
ATOM 1803 O O . ASP A 1 232 ? -5.977 8.324 3.539 1.00 93.19 232 ASP A O 1
ATOM 1807 N N . PHE A 1 233 ? -6.016 9.778 5.234 1.00 92.38 233 PHE A N 1
ATOM 1808 C CA . PHE A 1 233 ? -4.573 9.849 5.430 1.00 92.38 233 PHE A CA 1
ATOM 1809 C C . PHE A 1 233 ? -4.198 9.696 6.901 1.00 92.38 233 PHE A C 1
ATOM 1811 O O . PHE A 1 233 ? -4.802 10.323 7.771 1.00 92.38 233 PHE A O 1
ATOM 1818 N N . VAL A 1 234 ? -3.136 8.939 7.170 1.00 93.38 234 VAL A N 1
ATOM 1819 C CA . VAL A 1 234 ? -2.447 8.902 8.463 1.00 93.38 234 VAL A CA 1
ATOM 1820 C C . VAL A 1 234 ? -1.071 9.533 8.291 1.00 93.38 234 VAL A C 1
ATOM 1822 O O . VAL A 1 234 ? -0.168 8.950 7.687 1.00 93.38 234 VAL A O 1
ATOM 1825 N N . ASN A 1 235 ? -0.906 10.736 8.840 1.00 93.00 235 ASN A N 1
ATOM 1826 C CA . ASN A 1 235 ? 0.371 11.440 8.839 1.00 93.00 235 ASN A CA 1
ATOM 1827 C C . ASN A 1 235 ? 1.246 10.936 9.993 1.00 93.00 235 ASN A C 1
ATOM 1829 O O . ASN A 1 235 ? 1.069 11.307 11.158 1.00 93.00 235 ASN A O 1
ATOM 1833 N N . THR A 1 236 ? 2.241 10.118 9.664 1.00 90.88 236 THR A N 1
ATOM 1834 C CA . THR A 1 236 ? 3.103 9.497 10.674 1.00 90.88 236 THR A CA 1
ATOM 1835 C C . THR A 1 236 ? 4.038 10.504 11.358 1.00 90.88 236 THR A C 1
ATOM 1837 O O . THR A 1 236 ? 4.475 10.248 12.484 1.00 90.88 236 THR A O 1
ATOM 1840 N N . LEU A 1 237 ? 4.291 11.681 10.760 1.00 90.12 237 LEU A N 1
ATOM 1841 C CA . LEU A 1 237 ? 5.106 12.748 1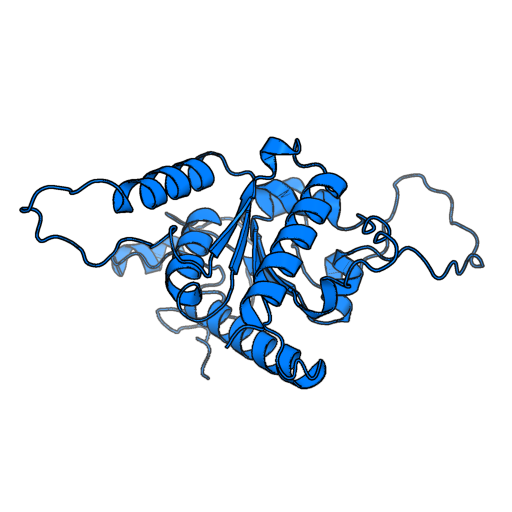1.361 1.00 90.12 237 LEU A CA 1
ATOM 1842 C C . LEU A 1 237 ? 4.446 13.342 12.608 1.00 90.12 237 LEU A C 1
ATOM 1844 O O . LEU A 1 237 ? 5.144 13.612 13.583 1.00 90.12 237 LEU A O 1
ATOM 1848 N N . VAL A 1 238 ? 3.111 13.458 12.630 1.00 89.19 238 VAL A N 1
ATOM 1849 C CA . VAL A 1 238 ? 2.350 13.935 13.807 1.00 89.19 238 VAL A CA 1
ATOM 1850 C C . VAL A 1 238 ? 2.626 13.058 15.031 1.00 89.19 238 VAL A C 1
ATOM 1852 O O . VAL A 1 238 ? 2.688 13.530 16.164 1.00 89.19 238 VAL A O 1
ATOM 1855 N N . SER A 1 239 ? 2.852 11.768 14.795 1.00 86.12 239 SER A N 1
ATOM 1856 C CA . SER A 1 239 ? 3.116 10.771 15.831 1.00 86.12 239 SER A CA 1
ATOM 1857 C C . SER A 1 239 ? 4.604 10.559 16.135 1.00 86.12 239 SER A C 1
ATOM 1859 O O . SER A 1 239 ? 4.942 9.721 16.982 1.00 86.12 239 SER A O 1
ATOM 1861 N N . GLY A 1 240 ? 5.501 11.273 15.447 1.00 85.56 240 GLY A N 1
ATOM 1862 C CA . GLY A 1 240 ? 6.944 11.027 15.491 1.00 85.56 240 GLY A CA 1
ATOM 1863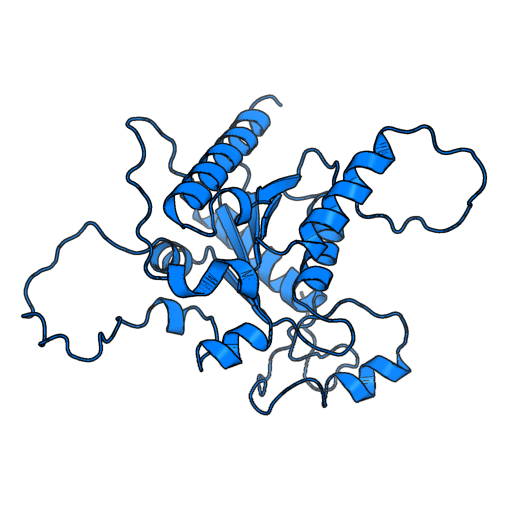 C C . GLY A 1 240 ? 7.319 9.633 14.980 1.00 85.56 240 GLY A C 1
ATOM 1864 O O . GLY A 1 240 ? 8.219 9.004 15.529 1.00 85.56 240 GLY A O 1
ATOM 1865 N N . LYS A 1 241 ? 6.567 9.105 14.002 1.00 84.88 241 LYS A N 1
ATOM 1866 C CA . LYS A 1 241 ? 6.728 7.763 13.409 1.00 84.88 241 LYS A CA 1
ATOM 1867 C C . LYS A 1 241 ? 6.640 6.603 14.418 1.00 84.88 241 LYS A C 1
ATOM 1869 O O . LYS A 1 241 ? 7.072 5.486 14.141 1.00 84.88 241 LYS A O 1
ATOM 1874 N N . ARG A 1 242 ? 6.056 6.841 15.599 1.00 86.38 242 ARG A N 1
ATOM 1875 C CA . ARG A 1 242 ? 5.824 5.806 16.616 1.00 86.38 242 ARG A CA 1
ATOM 1876 C C . ARG A 1 242 ? 4.643 4.930 16.219 1.00 86.38 242 ARG A C 1
ATOM 1878 O O . ARG A 1 242 ? 3.585 5.440 15.860 1.00 86.38 242 ARG A O 1
ATOM 1885 N N . PHE A 1 243 ? 4.799 3.620 16.371 1.00 85.44 243 PHE A N 1
ATOM 1886 C CA . PHE A 1 243 ? 3.793 2.661 15.928 1.00 85.44 243 PHE A CA 1
ATOM 1887 C C . PHE A 1 243 ? 2.455 2.760 16.648 1.00 85.44 243 PHE A C 1
ATOM 1889 O O . PHE A 1 243 ? 1.436 2.858 15.980 1.00 85.44 243 PHE A O 1
ATOM 1896 N N . ILE A 1 244 ? 2.437 2.761 17.985 1.00 85.25 244 ILE A N 1
ATOM 1897 C CA . ILE A 1 244 ? 1.170 2.722 18.737 1.00 85.25 244 ILE A CA 1
ATOM 1898 C C . ILE A 1 244 ? 0.249 3.900 18.365 1.00 85.25 244 ILE A C 1
ATOM 1900 O O . ILE A 1 244 ? -0.920 3.648 18.072 1.00 85.25 244 ILE A O 1
ATOM 1904 N N . PRO A 1 245 ? 0.720 5.164 18.336 1.00 88.81 245 PRO A N 1
ATOM 1905 C CA . PRO A 1 245 ? -0.116 6.278 17.894 1.00 88.81 245 PRO A CA 1
ATOM 1906 C C . PRO A 1 245 ? -0.617 6.140 16.450 1.00 88.81 245 PRO A C 1
ATOM 1908 O O . PRO A 1 245 ? -1.799 6.352 16.204 1.00 88.81 245 PRO A O 1
ATOM 1911 N N . VAL A 1 246 ? 0.245 5.721 15.516 1.00 90.00 246 VAL A N 1
ATOM 1912 C CA . VAL A 1 246 ? -0.141 5.536 14.107 1.00 90.00 246 VAL A CA 1
ATOM 1913 C C . VAL A 1 246 ? -1.161 4.412 13.945 1.00 90.00 246 VAL A C 1
ATOM 1915 O O . VAL A 1 246 ? -2.134 4.567 13.216 1.00 90.00 246 VAL A O 1
ATOM 1918 N N . TRP A 1 247 ? -0.993 3.303 14.665 1.00 89.00 247 TRP A N 1
ATOM 1919 C CA . TRP A 1 247 ? -1.935 2.189 14.641 1.00 89.00 247 TRP A CA 1
ATOM 1920 C C . TRP A 1 247 ? -3.313 2.578 15.183 1.00 89.00 247 TRP A C 1
ATOM 1922 O O . TRP A 1 247 ? -4.335 2.159 14.640 1.00 89.00 247 TRP A O 1
ATOM 1932 N N . ARG A 1 248 ? -3.356 3.392 16.245 1.00 88.06 248 ARG A N 1
ATOM 1933 C CA . ARG A 1 248 ? -4.613 3.916 16.797 1.00 88.06 248 ARG A CA 1
ATOM 1934 C C . ARG A 1 248 ? -5.325 4.836 15.810 1.00 88.06 248 ARG A C 1
ATOM 1936 O O . ARG A 1 248 ? -6.530 4.695 15.630 1.00 88.06 248 ARG A O 1
ATOM 1943 N N . ASP A 1 249 ? -4.590 5.733 15.155 1.00 91.44 249 ASP A N 1
ATOM 1944 C CA . ASP A 1 249 ? -5.157 6.625 14.137 1.00 91.44 249 ASP A CA 1
ATOM 1945 C C . ASP A 1 249 ? -5.691 5.831 12.934 1.00 91.44 249 ASP A C 1
ATOM 1947 O O . ASP A 1 249 ? -6.844 5.991 12.536 1.00 91.44 249 ASP A O 1
ATOM 1951 N N . LEU A 1 250 ? -4.906 4.868 12.437 1.00 92.31 250 LEU A N 1
ATOM 1952 C CA . LEU A 1 250 ? -5.334 3.947 11.383 1.00 92.31 250 LEU A CA 1
ATOM 1953 C C . LEU A 1 250 ? -6.611 3.186 11.771 1.00 92.31 250 LEU A C 1
ATOM 1955 O O . LEU A 1 250 ? -7.557 3.139 10.990 1.00 92.31 250 LEU A O 1
ATOM 1959 N N . SER A 1 251 ? -6.655 2.615 12.977 1.00 90.12 251 SER A N 1
ATOM 1960 C CA . SER A 1 251 ? -7.814 1.850 13.456 1.00 90.12 251 SER A CA 1
ATOM 1961 C C . SER A 1 251 ? -9.067 2.724 13.533 1.00 90.12 251 SER A C 1
ATOM 1963 O O . SER A 1 251 ? -10.108 2.339 13.005 1.00 90.12 251 SER A O 1
ATOM 1965 N N . SER A 1 252 ? -8.944 3.937 14.082 1.00 90.69 252 SER A N 1
ATOM 1966 C CA . SER A 1 252 ? -10.033 4.919 14.143 1.00 90.69 252 SER A CA 1
ATOM 1967 C C . SER A 1 252 ? -10.596 5.244 12.754 1.00 90.69 252 SER A C 1
ATOM 1969 O O . SER A 1 252 ? -11.812 5.214 12.551 1.00 90.69 252 SER A O 1
ATOM 1971 N N . LYS A 1 253 ? -9.727 5.489 11.766 1.00 92.44 253 LYS A N 1
ATOM 1972 C CA . LYS A 1 253 ? -10.136 5.779 10.380 1.00 92.44 253 LYS A CA 1
ATOM 1973 C C . LYS A 1 253 ? -10.814 4.587 9.715 1.00 92.44 253 LYS A C 1
ATOM 1975 O O . LYS A 1 253 ? -11.861 4.745 9.088 1.00 92.44 253 LYS A O 1
ATOM 1980 N N . VAL A 1 254 ? -10.285 3.381 9.925 1.00 91.12 254 VAL A N 1
ATOM 1981 C CA . VAL A 1 254 ? -10.913 2.135 9.464 1.00 91.12 254 VAL A CA 1
ATOM 1982 C C . VAL A 1 254 ? -12.333 2.012 10.012 1.00 91.12 254 VAL A C 1
ATOM 1984 O O . VAL A 1 254 ? -13.266 1.761 9.249 1.00 91.12 254 VAL A O 1
ATOM 1987 N N . HIS A 1 255 ? -12.536 2.248 11.311 1.00 88.44 255 HIS A N 1
ATOM 1988 C CA . HIS A 1 255 ? -13.873 2.194 11.906 1.00 88.44 255 HIS A CA 1
ATOM 1989 C C . HIS A 1 255 ? -14.816 3.243 11.323 1.00 88.44 255 HIS A C 1
ATOM 1991 O O . HIS A 1 255 ? -15.966 2.917 11.031 1.00 88.44 255 HIS A O 1
ATOM 1997 N N . GLN A 1 256 ? -14.344 4.473 11.114 1.00 88.62 256 GLN A N 1
ATOM 1998 C CA . GLN A 1 256 ? -15.147 5.544 10.516 1.00 88.62 256 GLN A CA 1
ATOM 1999 C C . GLN A 1 256 ? -15.609 5.186 9.097 1.00 88.62 256 GLN A C 1
ATOM 2001 O O . GLN A 1 256 ? -16.795 5.320 8.787 1.00 88.62 256 GLN A O 1
ATOM 2006 N N . MET A 1 257 ? -14.708 4.668 8.260 1.00 88.50 257 MET A N 1
ATOM 2007 C CA . MET A 1 257 ? -15.014 4.274 6.879 1.00 88.50 257 MET A CA 1
ATOM 2008 C C . MET A 1 257 ? -15.931 3.044 6.798 1.00 88.50 257 MET A C 1
ATOM 2010 O O . MET A 1 257 ? -16.797 2.961 5.925 1.00 88.50 257 MET A O 1
ATOM 2014 N N . VAL A 1 258 ? -15.788 2.086 7.720 1.00 86.50 258 VAL A N 1
ATOM 2015 C CA . VAL A 1 258 ? -16.697 0.930 7.803 1.00 86.50 258 VAL A CA 1
ATOM 2016 C C . VAL A 1 258 ? -18.086 1.362 8.287 1.00 86.50 258 VAL A C 1
ATOM 2018 O O . VAL A 1 258 ? -19.095 0.882 7.769 1.00 86.50 258 VAL A O 1
ATOM 2021 N N . ALA A 1 259 ? -18.163 2.281 9.255 1.00 82.94 259 ALA A N 1
ATOM 2022 C CA . ALA A 1 259 ? -19.428 2.772 9.800 1.00 82.94 259 ALA A CA 1
ATOM 2023 C C . ALA A 1 259 ? -20.210 3.645 8.803 1.00 82.94 259 ALA A C 1
ATOM 2025 O O . ALA A 1 259 ? -21.436 3.533 8.725 1.00 82.94 259 ALA A O 1
ATOM 2026 N N . SER A 1 260 ? -19.528 4.486 8.020 1.00 74.50 260 SER A N 1
ATOM 2027 C CA . SER A 1 260 ? -20.163 5.325 6.993 1.00 74.50 260 SER A CA 1
ATOM 2028 C C . SER A 1 260 ? -20.755 4.502 5.842 1.00 74.50 260 SER A C 1
ATOM 2030 O O . SER A 1 260 ? -21.766 4.893 5.262 1.00 74.50 260 SER A O 1
ATOM 2032 N N . GLY A 1 261 ? -20.195 3.320 5.563 1.00 58.38 261 GLY A N 1
ATOM 2033 C CA . GLY A 1 261 ? -20.679 2.395 4.538 1.00 58.38 261 GLY A CA 1
ATOM 2034 C C . GLY A 1 261 ? -21.971 1.637 4.868 1.00 58.38 261 GLY A C 1
ATOM 2035 O O . GLY A 1 261 ? -22.514 1.008 3.971 1.00 58.38 261 GLY A O 1
ATOM 2036 N N . ARG A 1 262 ? -22.479 1.684 6.110 1.00 49.53 262 ARG A N 1
ATOM 2037 C CA . ARG A 1 262 ? -23.714 0.978 6.525 1.00 49.53 262 ARG A CA 1
ATOM 2038 C C . ARG A 1 262 ? -25.009 1.790 6.349 1.00 49.53 262 ARG A C 1
ATOM 2040 O O . ARG A 1 262 ? -26.060 1.332 6.785 1.00 49.53 262 ARG A O 1
ATOM 2047 N N . ARG A 1 263 ? -24.951 3.006 5.789 1.00 38.34 263 ARG A N 1
ATOM 2048 C CA . ARG A 1 263 ? -26.112 3.920 5.664 1.00 38.34 263 ARG A CA 1
ATOM 2049 C C . ARG A 1 263 ? -26.782 3.943 4.280 1.00 38.34 263 ARG A C 1
ATOM 2051 O O . ARG A 1 263 ? -27.592 4.831 4.036 1.00 38.34 263 ARG A O 1
ATOM 2058 N N . THR A 1 264 ? -26.460 3.006 3.395 1.00 35.12 264 THR A N 1
ATOM 2059 C CA . THR A 1 264 ? -27.092 2.837 2.071 1.00 35.12 264 THR A CA 1
ATOM 2060 C C . THR A 1 264 ? -27.747 1.477 1.983 1.00 35.12 264 THR A C 1
ATOM 2062 O O . THR A 1 264 ? -28.861 1.402 1.433 1.00 35.12 264 THR A O 1
#

Radius of gyration: 19.78 Å; Cα contacts (8 Å, |Δi|>4): 353; chains: 1; bounding box: 51×55×52 Å

Mean predicted aligned error: 11.11 Å

pLDDT: mean 73.64, std 18.48, range [30.31, 96.19]

Nearest PDB structures (foldseek):
  3mog-assembly1_C  TM=3.945E-01  e=1.254E+00  Escherichia coli K-12
  5d03-assembly1_A  TM=2.166E-01  e=4.578E+00  Neisseria meningitidis MC58

Sequence (264 aa):
MRFHQPGDPAFSVVAGAVVDNEEQNAMSERLANGDGWLTTDCHCLRCESLRVLDKLQSFQHVHRVHGGKVILVLLDLDNFGFNQFKSVPPQPAAGEPNCFAHIFVWCFFGSCFTRYHSFWPSDETVLLPFQQPGAAPQRAGALCVTGDSVWKHLVLNKQVHFTPCGGQSQGADNVIVEVVRSFSLTHPLILVTGDNGLLQYISSHTRSVGKKSRRDDDSRADTVDFASPNLDFVNTLVSGKRFIPVWRDLSSKVHQMVASGRRT

Foldseek 3Di:
DDFDFPPPLQAALAEFFDDVDSVCSVPKRVPWDDDDSPDRGGQYLVRLVVVVVVLVVVLCVVLVCPLFAAEEEEEACLFQNDVQLQPFADDDDVPQDDLLSRYAYEYEYEPNVCVVPVDDDDLVVSPDDDDDVPDDPDDPDPPDPGGGGPNPVCSVSSRYDYGYWITDRIDSLSSVLVCLQVPLVPHQYEYEGQDPVSVVVLVVLQCVVPDPDDPDDPDDPPRRNSVRPSYHYQHCVVVVSDDRVSSVVVSVVSVVNRVVSNPD

Solvent-accessible surface area (backbone atoms only — not comparable to full-atom values): 15687 Å² total; per-residue (Å²): 138,84,71,52,45,87,85,42,95,76,42,28,68,32,17,39,52,90,65,97,48,71,77,59,55,72,64,36,72,85,65,48,73,74,103,70,70,86,63,86,56,38,30,21,50,70,38,45,51,51,53,49,52,52,45,49,53,52,48,46,61,75,67,59,48,78,88,55,65,65,30,43,32,40,32,39,30,66,59,59,37,69,93,45,44,70,41,54,68,73,80,70,58,94,89,55,78,73,53,74,85,31,51,35,38,42,32,30,33,33,68,68,41,36,71,75,67,77,52,70,84,43,68,68,61,51,63,51,79,82,80,59,90,86,62,72,85,75,70,91,79,78,85,70,96,79,76,69,17,50,47,40,52,31,48,77,69,62,30,57,47,74,43,52,19,36,40,98,77,14,53,36,60,46,40,48,54,50,47,48,56,69,38,36,85,80,38,40,33,35,41,36,38,45,51,67,67,58,53,49,53,46,54,58,48,38,55,54,81,78,51,91,72,73,88,86,74,100,74,74,100,75,75,61,69,62,66,38,92,32,52,49,75,44,63,26,60,84,49,70,60,39,62,66,61,43,52,51,53,50,41,53,50,50,52,52,58,49,60,65,64,70,79,121